Protein AF-A0A2T3A8C7-F1 (afdb_monomer)

Structure (mmCIF, N/CA/C/O backbone):
data_AF-A0A2T3A8C7-F1
#
_entry.id   AF-A0A2T3A8C7-F1
#
loop_
_atom_site.group_PDB
_atom_site.id
_atom_site.type_symbol
_atom_site.label_atom_id
_atom_site.label_alt_id
_atom_site.label_comp_id
_atom_site.label_asym_id
_atom_site.label_entity_id
_atom_site.label_seq_id
_atom_site.pdbx_PDB_ins_code
_atom_site.Cartn_x
_atom_site.Cartn_y
_atom_site.Cartn_z
_atom_site.occupancy
_atom_site.B_iso_or_equiv
_atom_site.auth_seq_id
_atom_site.auth_comp_id
_atom_site.auth_asym_id
_atom_site.auth_atom_id
_atom_site.pdbx_PDB_model_num
ATOM 1 N N . MET A 1 1 ? 24.744 -5.450 -44.690 1.00 54.78 1 MET A N 1
ATOM 2 C CA . MET A 1 1 ? 25.647 -4.691 -43.792 1.00 54.78 1 MET A CA 1
ATOM 3 C C . MET A 1 1 ? 25.149 -3.271 -43.525 1.00 54.78 1 MET A C 1
ATOM 5 O O . MET A 1 1 ? 25.019 -2.938 -42.361 1.00 54.78 1 MET A O 1
ATOM 9 N N . ALA A 1 2 ? 24.779 -2.464 -44.532 1.00 54.94 2 ALA A N 1
ATOM 10 C CA . ALA A 1 2 ? 24.310 -1.082 -44.311 1.00 54.94 2 ALA A CA 1
ATOM 11 C C . ALA A 1 2 ? 23.010 -0.941 -43.476 1.00 54.94 2 ALA A C 1
ATOM 13 O O . ALA A 1 2 ? 22.924 -0.039 -42.653 1.00 54.94 2 ALA A O 1
ATOM 14 N N . GLN A 1 3 ? 22.033 -1.850 -43.624 1.00 57.78 3 GLN A N 1
ATOM 15 C CA . GLN A 1 3 ? 20.790 -1.845 -42.822 1.00 57.78 3 GLN A CA 1
ATOM 16 C C . GLN A 1 3 ? 21.001 -2.187 -41.334 1.00 57.78 3 GLN A C 1
ATOM 18 O O . GLN A 1 3 ? 20.257 -1.700 -40.486 1.00 57.78 3 GLN A O 1
ATOM 23 N N . ASN A 1 4 ? 22.018 -2.988 -40.994 1.00 62.44 4 ASN A N 1
ATOM 24 C CA . ASN A 1 4 ? 22.316 -3.298 -39.590 1.00 62.44 4 ASN A CA 1
ATOM 25 C C . ASN A 1 4 ? 22.983 -2.101 -38.904 1.00 62.44 4 ASN A C 1
ATOM 27 O O . ASN A 1 4 ? 22.562 -1.727 -37.819 1.00 62.44 4 ASN A O 1
ATOM 31 N N . ALA A 1 5 ? 23.911 -1.426 -39.589 1.00 63.16 5 ALA A N 1
ATOM 32 C CA . ALA A 1 5 ? 24.567 -0.226 -39.068 1.00 63.16 5 ALA A CA 1
ATOM 33 C C . ALA A 1 5 ? 23.584 0.942 -38.842 1.00 63.16 5 ALA A C 1
ATOM 35 O O . ALA A 1 5 ? 23.706 1.672 -37.862 1.00 63.16 5 ALA A O 1
ATOM 36 N N . SER A 1 6 ? 22.571 1.108 -39.706 1.00 70.12 6 SER A N 1
ATOM 37 C CA . SER A 1 6 ? 21.523 2.119 -39.486 1.00 70.12 6 SER A CA 1
ATOM 38 C C . SER A 1 6 ? 20.608 1.780 -38.309 1.00 70.12 6 SER A C 1
ATOM 40 O O . SER A 1 6 ? 20.134 2.684 -37.629 1.00 70.12 6 SER A O 1
ATOM 42 N N . THR A 1 7 ? 20.368 0.490 -38.064 1.00 75.94 7 THR A N 1
ATOM 43 C CA . THR A 1 7 ? 19.532 0.022 -36.950 1.00 75.94 7 THR A CA 1
ATOM 44 C C . THR A 1 7 ? 20.267 0.171 -35.617 1.00 75.94 7 THR A C 1
ATOM 46 O O . THR A 1 7 ? 19.690 0.659 -34.652 1.00 75.94 7 THR A O 1
ATOM 49 N N . GLU A 1 8 ? 21.560 -0.158 -35.572 1.00 77.00 8 GLU A N 1
ATOM 50 C CA . GLU A 1 8 ? 22.416 0.037 -34.393 1.00 77.00 8 GLU A CA 1
ATOM 51 C C . GLU A 1 8 ? 22.525 1.520 -34.011 1.00 77.00 8 GLU A C 1
ATOM 53 O O . GLU A 1 8 ? 22.302 1.869 -32.854 1.00 77.00 8 GLU A O 1
ATOM 58 N N . ALA A 1 9 ? 22.729 2.413 -34.986 1.00 76.31 9 ALA A N 1
ATOM 59 C CA . ALA A 1 9 ? 22.751 3.858 -34.741 1.00 76.31 9 ALA A CA 1
ATOM 60 C C . ALA A 1 9 ? 21.402 4.400 -34.221 1.00 76.31 9 ALA A C 1
ATOM 62 O O . ALA A 1 9 ? 21.365 5.321 -33.404 1.00 76.31 9 ALA A O 1
ATOM 63 N N . GLN A 1 10 ? 20.277 3.828 -34.669 1.00 75.31 10 GLN A N 1
ATOM 64 C CA . GLN A 1 10 ? 18.953 4.162 -34.136 1.00 75.31 10 GLN A CA 1
ATOM 65 C C . GLN A 1 10 ? 18.776 3.669 -32.695 1.00 75.31 10 GLN A C 1
ATOM 67 O O . GLN A 1 10 ? 18.216 4.397 -31.878 1.00 75.31 10 GLN A O 1
ATOM 72 N N . ILE A 1 11 ? 19.279 2.478 -32.361 1.00 75.50 11 ILE A N 1
ATOM 73 C CA . ILE A 1 11 ? 19.245 1.935 -30.995 1.00 75.50 11 ILE A CA 1
ATOM 74 C C . ILE A 1 11 ? 20.092 2.796 -30.050 1.00 75.50 11 ILE A C 1
ATOM 76 O O . ILE A 1 11 ? 19.616 3.155 -28.973 1.00 75.50 11 ILE A O 1
ATOM 80 N N . GLU A 1 12 ? 21.295 3.204 -30.461 1.00 76.62 12 GLU A N 1
ATOM 81 C CA . GLU A 1 12 ? 22.134 4.122 -29.679 1.00 76.62 12 GLU A CA 1
ATOM 82 C C . GLU A 1 12 ? 21.452 5.485 -29.477 1.00 76.62 12 GLU A C 1
ATOM 84 O O . GLU A 1 12 ? 21.445 6.029 -28.369 1.00 76.62 12 GLU A O 1
ATOM 89 N N . ALA A 1 13 ? 20.792 6.018 -30.512 1.00 73.19 13 ALA A N 1
ATOM 90 C CA . ALA A 1 13 ? 20.015 7.251 -30.399 1.00 73.19 13 ALA A CA 1
ATOM 91 C C . ALA A 1 13 ? 18.854 7.115 -29.394 1.00 73.19 13 ALA A C 1
ATOM 93 O O . ALA A 1 13 ? 18.654 8.013 -28.575 1.00 73.19 13 ALA A O 1
ATOM 94 N N . ILE A 1 14 ? 18.135 5.986 -29.398 1.00 70.56 14 ILE A N 1
ATOM 95 C CA . ILE A 1 14 ? 17.063 5.683 -28.433 1.00 70.56 14 ILE A CA 1
ATOM 96 C C . ILE A 1 14 ? 17.615 5.599 -27.006 1.00 70.56 14 ILE A C 1
ATOM 98 O O . ILE A 1 14 ? 17.021 6.161 -26.090 1.00 70.56 14 ILE A O 1
ATOM 102 N N . GLN A 1 15 ? 18.755 4.932 -26.817 1.00 69.38 15 GLN A N 1
ATOM 103 C CA . GLN A 1 15 ? 19.390 4.770 -25.505 1.00 69.38 15 GLN A CA 1
ATOM 104 C C . GLN A 1 15 ? 19.963 6.085 -24.954 1.00 69.38 15 GLN A C 1
ATOM 106 O O . GLN A 1 15 ? 19.994 6.280 -23.740 1.00 69.38 15 GLN A O 1
ATOM 111 N N . SER A 1 16 ? 20.392 6.997 -25.832 1.00 70.19 16 SER A N 1
ATOM 112 C CA . SER A 1 16 ? 20.920 8.315 -25.450 1.00 70.19 16 SER A CA 1
ATOM 113 C C . SER A 1 16 ? 19.834 9.367 -25.171 1.00 70.19 16 SER A C 1
ATOM 115 O O . SER A 1 16 ? 20.079 10.339 -24.452 1.00 70.19 16 SER A O 1
ATOM 117 N N . ALA A 1 17 ? 18.625 9.189 -25.714 1.00 74.62 17 ALA A N 1
ATOM 118 C CA . ALA A 1 17 ? 17.525 10.130 -25.557 1.00 74.62 17 ALA A CA 1
ATOM 119 C C . ALA A 1 17 ? 16.780 9.928 -24.226 1.00 74.62 17 ALA A C 1
ATOM 121 O O . ALA A 1 17 ? 16.340 8.835 -23.883 1.00 74.62 17 ALA A O 1
ATOM 122 N N . THR A 1 18 ? 16.541 11.016 -23.490 1.00 73.62 18 THR A N 1
ATOM 123 C CA . THR A 1 18 ? 15.769 10.977 -22.231 1.00 73.62 18 THR A CA 1
ATOM 124 C C . THR A 1 18 ? 14.285 10.658 -22.443 1.00 73.62 18 THR A C 1
ATOM 126 O O . THR A 1 18 ? 13.622 10.130 -21.545 1.00 73.62 18 THR A O 1
ATOM 129 N N . CYS A 1 19 ? 13.752 10.969 -23.625 1.00 84.12 19 CYS A N 1
ATOM 130 C CA . CYS A 1 19 ? 12.416 10.603 -24.071 1.00 84.12 19 CYS A CA 1
ATOM 131 C C . CYS A 1 19 ? 12.439 10.330 -25.575 1.00 84.12 19 CYS A C 1
ATOM 133 O O . CYS A 1 19 ? 12.902 11.166 -26.350 1.00 84.12 19 CYS A O 1
ATOM 135 N N . TYR A 1 20 ? 11.903 9.182 -25.978 1.00 82.56 20 TYR A N 1
ATOM 136 C CA . TYR A 1 20 ? 11.817 8.777 -27.374 1.00 82.56 20 TYR A CA 1
ATOM 137 C C . TYR A 1 20 ? 10.466 8.104 -27.633 1.00 82.56 20 TYR A C 1
ATOM 139 O O . TYR A 1 20 ? 9.961 7.388 -26.766 1.00 82.56 20 TYR A O 1
ATOM 147 N N . ALA A 1 21 ? 9.869 8.360 -28.799 1.00 83.44 21 ALA A N 1
ATOM 148 C CA . ALA A 1 21 ? 8.584 7.777 -29.180 1.00 83.44 21 ALA A CA 1
ATOM 149 C C . ALA A 1 21 ? 8.712 6.265 -29.421 1.00 83.44 21 ALA A C 1
ATOM 151 O O . ALA A 1 21 ? 9.780 5.779 -29.773 1.00 83.44 21 ALA A O 1
ATOM 152 N N . TYR A 1 22 ? 7.626 5.511 -29.246 1.00 85.12 22 TYR A N 1
ATOM 153 C CA . TYR A 1 22 ? 7.649 4.059 -29.433 1.00 85.12 22 TYR A CA 1
ATOM 154 C C . TYR A 1 22 ? 8.148 3.650 -30.829 1.00 85.12 22 TYR A C 1
ATOM 156 O O . TYR A 1 22 ? 7.703 4.192 -31.841 1.00 85.12 22 TYR A O 1
ATOM 164 N N . THR A 1 23 ? 9.026 2.646 -30.870 1.00 83.62 23 THR A N 1
ATOM 165 C CA . THR A 1 23 ? 9.489 1.994 -32.097 1.00 83.62 23 THR A CA 1
ATOM 166 C C . THR A 1 23 ? 9.487 0.474 -31.937 1.00 83.62 23 THR A C 1
ATOM 168 O O . THR A 1 23 ? 9.754 -0.031 -30.851 1.00 83.62 23 THR A O 1
ATOM 171 N N . PRO A 1 24 ? 9.250 -0.290 -33.012 1.00 83.56 24 PRO A N 1
ATOM 172 C CA . PRO A 1 24 ? 9.275 -1.751 -32.950 1.00 83.56 24 PRO A CA 1
ATOM 173 C C . PRO A 1 24 ? 10.697 -2.341 -32.872 1.00 83.56 24 PRO A C 1
ATOM 175 O O . PRO A 1 24 ? 10.845 -3.556 -32.865 1.00 83.56 24 PRO A O 1
ATOM 178 N N . LEU A 1 25 ? 11.744 -1.506 -32.865 1.00 81.31 25 LEU A N 1
ATOM 179 C CA . LEU A 1 25 ? 13.148 -1.937 -32.878 1.00 81.31 25 LEU A CA 1
ATOM 180 C C . LEU A 1 25 ? 13.658 -2.377 -31.501 1.00 81.31 25 LEU A C 1
ATOM 182 O O . LEU A 1 25 ? 14.640 -3.109 -31.415 1.00 81.31 25 LEU A O 1
ATOM 186 N N . LEU A 1 26 ? 13.016 -1.896 -30.436 1.00 81.75 26 LEU A N 1
ATOM 187 C CA . LEU A 1 26 ? 13.390 -2.166 -29.056 1.00 81.75 26 LEU A CA 1
ATOM 188 C C . LEU A 1 26 ? 12.126 -2.297 -28.212 1.00 81.75 26 LEU A C 1
ATOM 190 O O . LEU A 1 26 ? 11.236 -1.441 -28.285 1.00 81.75 26 LEU A O 1
ATOM 194 N N . ASP A 1 27 ? 12.084 -3.326 -27.373 1.00 83.12 27 ASP A N 1
ATOM 195 C CA . ASP A 1 27 ? 11.008 -3.492 -26.406 1.00 83.12 27 ASP A CA 1
ATOM 196 C C . ASP A 1 27 ? 11.192 -2.522 -25.226 1.00 83.12 27 ASP A C 1
ATOM 198 O O . ASP A 1 27 ? 12.283 -2.427 -24.655 1.00 83.12 27 ASP A O 1
ATOM 202 N N . PRO A 1 28 ? 10.146 -1.770 -24.839 1.00 85.69 28 PRO A N 1
ATOM 203 C CA . PRO A 1 28 ? 10.198 -0.928 -23.651 1.00 85.69 28 PRO A CA 1
ATOM 204 C C . PRO A 1 28 ? 10.219 -1.782 -22.378 1.00 85.69 28 PRO A C 1
ATOM 206 O O . PRO A 1 28 ? 9.785 -2.931 -22.386 1.00 85.69 28 PRO A O 1
ATOM 209 N N . SER A 1 29 ? 10.624 -1.201 -21.243 1.00 84.94 29 SER A N 1
ATOM 210 C CA . SER A 1 29 ? 10.728 -1.920 -19.956 1.00 84.94 29 SER A CA 1
ATOM 211 C C . SER A 1 29 ? 9.423 -2.582 -19.492 1.00 84.94 29 SER A C 1
ATOM 213 O O . SER A 1 29 ? 9.452 -3.544 -18.735 1.00 84.94 29 SER A O 1
ATOM 215 N N . TYR A 1 30 ? 8.278 -2.080 -19.957 1.00 83.50 30 TYR A N 1
ATOM 216 C CA . TYR A 1 30 ? 6.952 -2.633 -19.674 1.00 83.50 30 TYR A CA 1
ATOM 217 C C . TYR A 1 30 ? 6.584 -3.846 -20.551 1.00 83.50 30 TYR A C 1
ATOM 219 O O . TYR A 1 30 ? 5.617 -4.538 -20.250 1.00 83.50 30 TYR A O 1
ATOM 227 N N . GLY A 1 31 ? 7.272 -4.063 -21.677 1.00 85.25 31 GLY A N 1
ATOM 228 C CA . GLY A 1 31 ? 6.855 -4.989 -22.742 1.00 85.25 31 GLY A CA 1
ATOM 229 C C . GLY A 1 31 ? 5.681 -4.486 -23.600 1.00 85.25 31 GLY A C 1
ATOM 230 O O . GLY A 1 31 ? 5.241 -5.170 -24.517 1.00 85.25 31 GLY A O 1
ATOM 231 N N . TYR A 1 32 ? 5.161 -3.289 -23.317 1.00 88.50 32 TYR A N 1
ATOM 232 C CA . TYR A 1 32 ? 4.097 -2.610 -24.064 1.00 88.50 32 TYR A CA 1
ATOM 233 C C . TYR A 1 32 ? 4.176 -1.092 -23.844 1.00 88.50 32 TYR A C 1
ATOM 235 O O . TYR A 1 32 ? 4.929 -0.610 -23.000 1.00 88.50 32 TYR A O 1
ATOM 243 N N . VAL A 1 33 ? 3.372 -0.315 -24.576 1.00 90.44 33 VAL A N 1
ATOM 244 C CA . VAL A 1 33 ? 3.227 1.132 -24.335 1.00 90.44 33 VAL A CA 1
ATOM 245 C C . VAL A 1 33 ? 2.091 1.379 -23.332 1.00 90.44 33 VAL A C 1
ATOM 247 O O . VAL A 1 33 ? 0.948 1.012 -23.627 1.00 90.44 33 VAL A O 1
ATOM 250 N N . PRO A 1 34 ? 2.351 1.985 -22.156 1.00 93.06 34 PRO A N 1
ATOM 25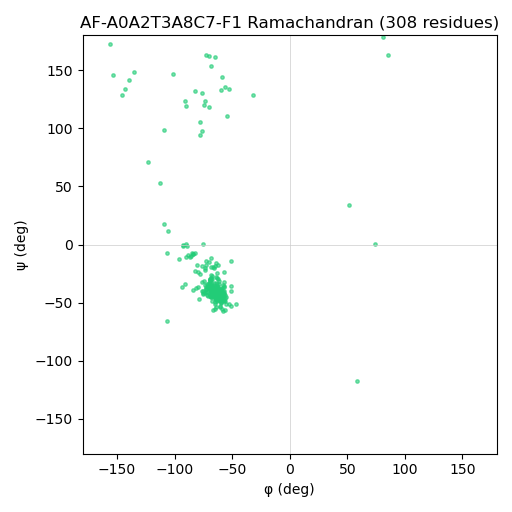1 C CA . PRO A 1 34 ? 1.314 2.237 -21.160 1.00 93.06 34 PRO A CA 1
ATOM 252 C C . PRO A 1 34 ? 0.164 3.111 -21.677 1.00 93.06 34 PRO A C 1
ATOM 254 O O . PRO A 1 34 ? 0.370 4.072 -22.415 1.00 93.06 34 PRO A O 1
ATOM 257 N N . SER A 1 35 ? -1.065 2.826 -21.239 1.00 95.06 35 SER A N 1
ATOM 258 C CA . SER A 1 35 ? -2.232 3.650 -21.569 1.00 95.06 35 SER A CA 1
ATOM 259 C C . SER A 1 35 ? -2.177 5.001 -20.863 1.00 95.06 35 SER A C 1
ATOM 261 O O . SER A 1 35 ? -2.260 5.085 -19.634 1.00 95.06 35 SER A O 1
ATOM 263 N N . LEU A 1 36 ? -2.133 6.067 -21.666 1.00 93.75 36 LEU A N 1
ATOM 264 C CA . LEU A 1 36 ? -2.215 7.444 -21.188 1.00 93.75 36 LEU A CA 1
ATOM 265 C C . LEU A 1 36 ? -3.526 7.707 -20.432 1.00 93.75 36 LEU A C 1
ATOM 267 O O . LEU A 1 36 ? -3.515 8.336 -19.378 1.00 93.75 36 LEU A O 1
ATOM 271 N N . ALA A 1 37 ? -4.648 7.199 -20.952 1.00 95.69 37 ALA A N 1
ATOM 272 C CA . ALA A 1 37 ? -5.964 7.399 -20.350 1.00 95.69 37 ALA A CA 1
ATOM 273 C C . ALA A 1 37 ? -6.044 6.774 -18.951 1.00 95.69 37 ALA A C 1
ATOM 275 O O . ALA A 1 37 ? -6.493 7.430 -18.013 1.00 95.69 37 ALA A O 1
ATOM 276 N N . ALA A 1 38 ? -5.552 5.539 -18.794 1.00 94.12 38 ALA A N 1
ATOM 277 C CA . ALA A 1 38 ? -5.502 4.884 -17.490 1.00 94.12 38 ALA A CA 1
ATOM 278 C C . ALA A 1 38 ? -4.626 5.672 -16.506 1.00 94.12 38 ALA A C 1
ATOM 280 O O . ALA A 1 38 ? -5.059 5.940 -15.389 1.00 94.12 38 ALA A O 1
ATOM 281 N N . GLY A 1 39 ? -3.439 6.104 -16.951 1.00 95.31 39 GLY A N 1
ATOM 282 C CA . GLY A 1 39 ? -2.541 6.949 -16.164 1.00 95.31 39 GLY A CA 1
ATOM 283 C C . GLY A 1 39 ? -3.235 8.189 -15.595 1.00 95.31 39 GLY A C 1
ATOM 284 O O . GLY A 1 39 ? -3.258 8.391 -14.382 1.00 95.31 39 GLY A O 1
ATOM 285 N N . ILE A 1 40 ? -3.892 8.964 -16.463 1.00 97.00 40 ILE A N 1
ATOM 286 C CA . ILE A 1 40 ? -4.601 10.194 -16.080 1.00 97.00 40 ILE A CA 1
ATOM 287 C C . ILE A 1 40 ? -5.741 9.909 -15.094 1.00 97.00 40 ILE A C 1
ATOM 289 O O . ILE A 1 40 ? -5.880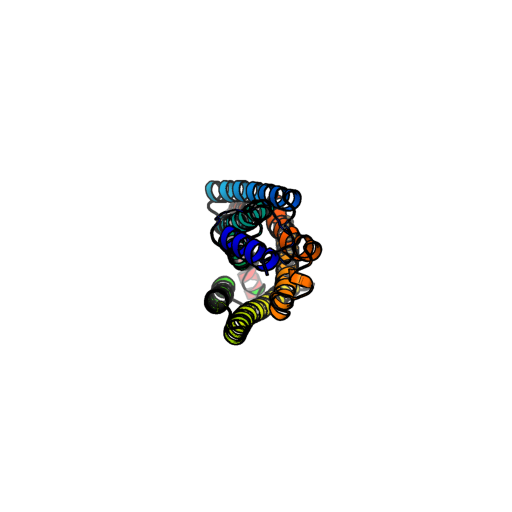 10.628 -14.105 1.00 97.00 40 ILE A O 1
ATOM 293 N N . VAL A 1 41 ? -6.546 8.868 -15.333 1.00 97.75 41 VAL A N 1
ATOM 294 C CA . VAL A 1 41 ? -7.676 8.521 -14.455 1.00 97.75 41 VAL A CA 1
ATOM 295 C C . VAL A 1 41 ? -7.195 8.223 -13.037 1.00 97.75 41 VAL A C 1
ATOM 297 O O . VAL A 1 41 ? -7.716 8.806 -12.085 1.00 97.75 41 VAL A O 1
ATOM 300 N N . PHE A 1 42 ? -6.179 7.374 -12.875 1.00 97.44 42 PHE A N 1
ATOM 301 C CA . PHE A 1 42 ? -5.659 7.058 -11.544 1.00 97.44 42 PHE A CA 1
ATOM 302 C C . PHE A 1 42 ? -4.958 8.248 -10.892 1.00 97.44 42 PHE A C 1
ATOM 304 O O . PHE A 1 42 ? -5.162 8.473 -9.700 1.00 97.44 42 PHE A O 1
ATOM 311 N N . CYS A 1 43 ? -4.234 9.077 -11.653 1.00 97.94 43 CYS A N 1
ATOM 312 C CA . CYS A 1 43 ? -3.713 10.339 -11.127 1.00 97.94 43 CYS A CA 1
ATOM 313 C C . CYS A 1 43 ? -4.829 11.213 -10.539 1.00 97.94 43 CYS A C 1
ATOM 315 O O . CYS A 1 43 ? -4.679 11.728 -9.435 1.00 97.94 43 CYS A O 1
ATOM 317 N N . ILE A 1 44 ? -5.967 11.357 -11.226 1.00 98.12 44 ILE A N 1
ATOM 318 C CA . ILE A 1 44 ? -7.101 12.141 -10.716 1.00 98.12 44 ILE A CA 1
ATOM 319 C C . ILE A 1 44 ? -7.670 11.511 -9.436 1.00 98.12 44 ILE A C 1
ATOM 321 O O . ILE A 1 44 ? -7.874 12.218 -8.449 1.00 98.12 44 ILE A O 1
ATOM 325 N N . LEU A 1 45 ? -7.890 10.192 -9.417 1.00 97.56 45 LEU A N 1
ATOM 326 C CA . LEU A 1 45 ? -8.444 9.485 -8.254 1.00 97.56 45 LEU A CA 1
ATOM 327 C C . LEU A 1 45 ? -7.555 9.617 -7.007 1.00 97.56 45 LEU A C 1
ATOM 329 O O . LEU A 1 45 ? -8.049 9.924 -5.915 1.00 97.56 45 LEU A O 1
ATOM 333 N N . PHE A 1 46 ? -6.243 9.427 -7.160 1.00 98.12 46 PHE A N 1
ATOM 334 C CA . PHE A 1 46 ? -5.301 9.559 -6.050 1.00 98.12 46 PHE A CA 1
ATOM 335 C C . PHE A 1 46 ? -5.048 11.015 -5.664 1.00 98.12 46 PHE A C 1
ATOM 337 O O . PHE A 1 46 ? -4.896 11.290 -4.477 1.00 98.12 46 PHE A O 1
ATOM 344 N N . ALA A 1 47 ? -5.108 11.967 -6.602 1.00 98.06 47 ALA A N 1
ATOM 345 C CA . ALA A 1 47 ? -5.048 13.392 -6.281 1.00 98.06 47 ALA A CA 1
ATOM 346 C C . ALA A 1 47 ? -6.255 13.837 -5.442 1.00 98.06 47 ALA A C 1
ATOM 348 O O . ALA A 1 47 ? -6.077 14.493 -4.418 1.00 98.06 47 ALA A O 1
ATOM 349 N N . ILE A 1 48 ? -7.478 13.440 -5.817 1.00 97.56 48 ILE A N 1
ATOM 350 C CA . ILE A 1 48 ? -8.687 13.723 -5.024 1.00 97.56 48 ILE A CA 1
ATOM 351 C C . ILE A 1 48 ? -8.551 13.131 -3.616 1.00 97.56 48 ILE A C 1
ATOM 353 O O . ILE A 1 48 ? -8.791 13.828 -2.628 1.00 97.56 48 ILE A O 1
ATOM 357 N N . SER A 1 49 ? -8.126 11.867 -3.519 1.00 96.44 49 SER A N 1
ATOM 358 C CA . SER A 1 49 ? -7.935 11.188 -2.232 1.00 96.44 49 SER A CA 1
ATOM 359 C C . SER A 1 49 ? -6.865 11.877 -1.377 1.00 96.44 49 SER A C 1
ATOM 361 O O . SER A 1 49 ? -7.073 12.086 -0.181 1.00 96.44 49 SER A O 1
ATOM 363 N N . LEU A 1 50 ? -5.752 12.295 -1.990 1.00 97.31 50 LEU A N 1
ATOM 364 C CA . LEU A 1 50 ? -4.688 13.062 -1.346 1.00 97.31 50 LEU A CA 1
ATOM 365 C C . LEU A 1 50 ? -5.231 14.373 -0.775 1.00 97.31 50 LEU A C 1
ATOM 367 O O . LEU A 1 50 ? -5.118 14.599 0.426 1.00 97.31 50 LEU A O 1
ATOM 371 N N . PHE A 1 51 ? -5.875 15.208 -1.597 1.00 96.88 51 PHE A N 1
ATOM 372 C CA . PHE A 1 51 ? -6.422 16.487 -1.138 1.00 96.88 51 PHE A CA 1
ATOM 373 C C . PHE A 1 51 ? -7.429 16.307 -0.000 1.00 96.88 51 PHE A C 1
ATOM 375 O O . PHE A 1 51 ? -7.365 17.032 0.995 1.00 96.88 51 PHE A O 1
ATOM 382 N N . TYR A 1 52 ? -8.321 15.320 -0.113 1.00 95.56 52 TYR A N 1
ATOM 383 C CA . TYR A 1 52 ? -9.298 15.013 0.926 1.00 95.56 52 TYR A CA 1
ATOM 384 C C . TYR A 1 52 ? -8.630 14.628 2.254 1.00 95.56 52 TYR A C 1
ATOM 386 O O . TYR A 1 52 ? -8.906 15.233 3.295 1.00 95.56 52 TYR A O 1
ATOM 394 N N . HIS A 1 53 ? -7.721 13.650 2.237 1.00 94.56 53 HIS A N 1
ATOM 395 C CA . HIS A 1 53 ? -7.072 13.169 3.454 1.00 94.56 53 HIS A CA 1
ATOM 396 C C . HIS A 1 53 ? -6.102 14.193 4.044 1.00 94.56 53 HIS A C 1
ATOM 398 O O . HIS A 1 53 ? -6.035 14.319 5.267 1.00 94.56 53 HIS A O 1
ATOM 404 N N . THR A 1 54 ? -5.426 14.994 3.217 1.00 94.25 54 THR A N 1
ATOM 405 C CA . THR A 1 54 ? -4.619 16.128 3.680 1.00 94.25 54 THR A CA 1
ATOM 406 C C . THR A 1 54 ? -5.495 17.168 4.373 1.00 94.25 54 THR A C 1
ATOM 408 O O . THR A 1 54 ? -5.191 17.553 5.503 1.00 94.25 54 THR A O 1
ATOM 411 N N . PHE A 1 55 ? -6.618 17.571 3.772 1.00 93.19 55 PHE A N 1
ATOM 412 C CA . PHE A 1 55 ? -7.556 18.503 4.403 1.00 93.19 55 PHE A CA 1
ATOM 413 C C . PHE A 1 55 ? -8.044 17.985 5.765 1.00 93.19 55 PHE A C 1
ATOM 415 O O . PHE A 1 55 ? -7.988 18.703 6.768 1.00 93.19 55 PHE A O 1
ATOM 422 N N . GLN A 1 56 ? -8.435 16.711 5.835 1.00 88.62 56 GLN A N 1
ATOM 423 C CA . GLN A 1 56 ? -8.879 16.089 7.083 1.00 88.62 56 GLN A CA 1
ATOM 424 C C . GLN A 1 56 ? -7.758 15.927 8.108 1.00 88.62 56 GLN A C 1
ATOM 426 O O . GLN A 1 56 ? -7.997 16.118 9.302 1.00 88.62 56 GLN A O 1
ATOM 431 N N . SER A 1 57 ? -6.527 15.667 7.668 1.00 88.25 57 SER A N 1
ATOM 432 C CA . SER A 1 57 ? -5.363 15.620 8.553 1.00 88.25 57 SER A CA 1
ATOM 433 C C . SER A 1 57 ? -5.108 16.968 9.231 1.00 88.25 57 SER A C 1
ATOM 435 O O . SER A 1 57 ? -4.868 17.003 10.435 1.00 88.25 57 SER A O 1
ATOM 437 N N . VAL A 1 58 ? -5.258 18.083 8.508 1.00 89.19 58 VAL A N 1
ATOM 438 C CA . VAL A 1 58 ? -5.083 19.435 9.062 1.00 89.19 58 VAL A CA 1
ATOM 439 C C . VAL A 1 58 ? -6.245 19.796 9.987 1.00 89.19 58 VAL A C 1
ATOM 441 O O . VAL A 1 58 ? -6.031 20.315 11.084 1.00 89.19 58 VAL A O 1
ATOM 444 N N . ARG A 1 59 ? -7.480 19.486 9.574 1.00 86.44 59 ARG A N 1
ATOM 445 C CA . ARG A 1 59 ? -8.694 19.831 10.322 1.00 86.44 59 ARG A CA 1
ATOM 446 C C . ARG A 1 59 ? -8.845 19.041 11.623 1.00 86.44 59 ARG A C 1
ATOM 448 O O . ARG A 1 59 ? -9.245 19.613 12.634 1.00 86.44 59 ARG A O 1
ATOM 455 N N . LEU A 1 60 ? -8.591 17.733 11.587 1.00 81.62 60 LEU A N 1
ATOM 456 C CA . LEU A 1 60 ? -8.855 16.812 12.699 1.00 81.62 60 LEU A CA 1
ATOM 457 C C . LEU A 1 60 ? -7.588 16.354 13.426 1.00 81.62 60 LEU A C 1
ATOM 459 O O . LEU A 1 60 ? -7.699 15.689 14.452 1.00 81.62 60 LEU A O 1
ATOM 463 N N . ARG A 1 61 ? -6.393 16.692 12.915 1.00 77.00 61 ARG A N 1
ATOM 464 C CA . ARG A 1 61 ? -5.089 16.277 13.470 1.00 77.00 61 ARG A CA 1
ATOM 465 C C . ARG A 1 61 ? -4.992 14.763 13.694 1.00 77.00 61 ARG A C 1
ATOM 467 O O . ARG A 1 61 ? -4.356 14.296 14.636 1.00 77.00 61 ARG A O 1
ATOM 474 N N . ALA A 1 62 ? -5.641 13.992 12.823 1.00 78.88 62 ALA A N 1
ATOM 475 C CA . ALA A 1 62 ? -5.735 12.546 12.940 1.00 78.88 62 ALA A CA 1
ATOM 476 C C . ALA A 1 62 ? -4.584 11.854 12.199 1.00 78.88 62 ALA A C 1
ATOM 478 O O . ALA A 1 62 ? -4.428 12.000 10.987 1.00 78.88 62 ALA A O 1
ATOM 479 N N . THR A 1 63 ? -3.819 11.029 12.919 1.00 85.50 63 THR A N 1
ATOM 480 C CA . THR A 1 63 ? -2.699 10.245 12.366 1.00 85.50 63 THR A CA 1
ATOM 481 C C . THR A 1 63 ? -3.126 9.337 11.208 1.00 85.50 63 THR A C 1
ATOM 483 O O . THR A 1 63 ? -2.381 9.183 10.248 1.00 85.50 63 THR A O 1
ATOM 486 N N . ILE A 1 64 ? -4.340 8.778 11.262 1.00 90.75 64 ILE A N 1
ATOM 487 C CA . ILE A 1 64 ? -4.891 7.917 10.201 1.00 90.75 64 ILE A CA 1
ATOM 488 C C . ILE A 1 64 ? -4.987 8.690 8.879 1.00 90.75 64 ILE A C 1
ATOM 490 O O . ILE A 1 64 ? -4.559 8.188 7.846 1.00 90.75 64 ILE A O 1
ATOM 494 N N . SER A 1 65 ? -5.478 9.932 8.909 1.00 91.88 65 SER A N 1
ATOM 495 C CA . SER A 1 65 ? -5.589 10.774 7.712 1.00 91.88 65 SER A CA 1
ATOM 496 C C . SER A 1 65 ? -4.218 11.141 7.137 1.00 91.88 65 SER A C 1
ATOM 498 O O . SER A 1 65 ? -4.081 11.218 5.922 1.00 91.88 65 SER A O 1
ATOM 500 N N . ILE A 1 66 ? -3.191 11.311 7.981 1.00 93.50 66 ILE A N 1
ATOM 501 C CA . ILE A 1 66 ? -1.807 11.533 7.521 1.00 93.50 66 ILE A CA 1
ATOM 502 C C . ILE A 1 66 ? -1.296 10.304 6.761 1.00 93.50 66 ILE A C 1
ATOM 504 O O . ILE A 1 66 ? -0.765 10.445 5.665 1.00 93.50 66 ILE A O 1
ATOM 508 N N . LEU A 1 67 ? -1.485 9.101 7.312 1.00 95.19 67 LEU A N 1
ATOM 509 C CA . LEU A 1 67 ? -1.053 7.856 6.668 1.00 95.19 67 LEU A CA 1
ATOM 510 C C . LEU A 1 67 ? -1.770 7.632 5.328 1.00 95.19 67 LEU A C 1
ATOM 512 O O . LEU A 1 67 ? -1.121 7.335 4.329 1.00 95.19 67 LEU A O 1
ATOM 516 N N . LEU A 1 68 ? -3.087 7.855 5.274 1.00 96.00 68 LEU A N 1
ATOM 517 C CA . LEU A 1 68 ? -3.849 7.762 4.025 1.00 96.00 68 LEU A CA 1
ATOM 518 C C . LEU A 1 68 ? -3.395 8.804 2.989 1.00 96.00 68 LEU A C 1
ATOM 520 O O . LEU A 1 68 ? -3.291 8.479 1.809 1.00 96.00 68 LEU A O 1
ATOM 524 N N . ALA A 1 69 ? -3.069 10.029 3.414 1.00 96.75 69 ALA A N 1
ATOM 525 C CA . ALA A 1 69 ? -2.524 11.054 2.526 1.00 96.75 69 ALA A CA 1
ATOM 526 C C . ALA A 1 69 ? -1.138 10.667 1.981 1.00 96.75 69 ALA A C 1
ATOM 528 O O . ALA A 1 69 ? -0.896 10.809 0.787 1.00 96.75 69 ALA A O 1
ATOM 529 N N . LEU A 1 70 ? -0.244 10.130 2.819 1.00 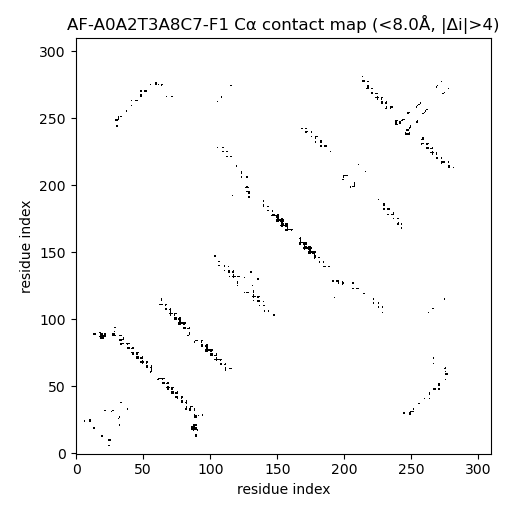97.62 70 LEU A N 1
ATOM 530 C CA . LEU A 1 70 ? 1.078 9.662 2.380 1.00 97.62 70 LEU A CA 1
ATOM 531 C C . LEU A 1 70 ? 0.975 8.504 1.381 1.00 97.62 70 LEU A C 1
ATOM 533 O O . LEU A 1 70 ? 1.665 8.514 0.361 1.00 97.62 70 LEU A O 1
ATOM 537 N N . GLY A 1 71 ? 0.077 7.547 1.625 1.00 97.44 71 GLY A N 1
ATOM 538 C CA . GLY A 1 71 ? -0.201 6.475 0.667 1.00 97.44 71 GLY A CA 1
ATOM 539 C C . GLY A 1 71 ? -0.743 7.015 -0.658 1.00 97.44 71 GLY A C 1
ATOM 540 O O . GLY A 1 71 ? -0.208 6.686 -1.711 1.00 97.44 71 GLY A O 1
ATOM 541 N N . ALA A 1 72 ? -1.728 7.922 -0.615 1.00 98.06 72 ALA A N 1
ATOM 542 C CA . ALA A 1 72 ? -2.310 8.530 -1.814 1.00 98.06 72 ALA A CA 1
ATOM 543 C C . ALA A 1 72 ? -1.302 9.381 -2.607 1.00 98.06 72 ALA A C 1
ATOM 545 O O . ALA A 1 72 ? -1.311 9.355 -3.835 1.00 98.06 72 ALA A O 1
ATOM 546 N N . LEU A 1 73 ? -0.408 10.105 -1.925 1.00 98.38 73 LEU A N 1
ATOM 547 C CA . LEU A 1 73 ? 0.695 10.822 -2.567 1.00 98.38 73 LEU A CA 1
ATOM 548 C C . LEU A 1 73 ? 1.637 9.851 -3.280 1.00 98.38 73 LEU A C 1
ATOM 550 O O . LEU A 1 73 ? 2.037 10.099 -4.413 1.00 98.38 73 LEU A O 1
ATOM 554 N N . THR A 1 74 ? 1.980 8.746 -2.621 1.00 98.00 74 THR A N 1
ATOM 555 C CA . THR A 1 74 ? 2.905 7.754 -3.175 1.00 98.00 74 THR A CA 1
ATOM 556 C C . THR A 1 74 ? 2.298 7.065 -4.406 1.00 98.00 74 THR A C 1
ATOM 558 O O . THR A 1 74 ? 2.969 6.966 -5.431 1.00 98.00 74 THR A O 1
ATOM 561 N N . GLU A 1 75 ? 1.011 6.697 -4.363 1.00 98.12 75 GLU A N 1
ATOM 562 C CA . GLU A 1 75 ? 0.256 6.228 -5.539 1.00 98.12 75 GLU A CA 1
ATOM 563 C C . GLU A 1 75 ? 0.261 7.266 -6.668 1.00 98.12 75 GLU A C 1
ATOM 565 O O . GLU A 1 75 ? 0.569 6.947 -7.816 1.00 98.12 75 GLU A O 1
ATOM 570 N N . LEU A 1 76 ? -0.039 8.531 -6.353 1.00 98.38 76 LEU A N 1
ATOM 571 C CA . LEU A 1 76 ? -0.081 9.607 -7.342 1.00 98.38 76 LEU A CA 1
ATOM 572 C C . LEU A 1 76 ? 1.252 9.749 -8.087 1.00 98.38 76 LEU A C 1
ATOM 574 O O . LEU A 1 76 ? 1.244 9.913 -9.308 1.00 98.38 76 LEU A O 1
ATOM 578 N N . VAL A 1 77 ? 2.384 9.662 -7.381 1.00 98.31 77 VAL A N 1
ATOM 579 C CA . VAL A 1 77 ? 3.716 9.700 -8.003 1.00 98.31 77 VAL A CA 1
ATOM 580 C C . VAL A 1 77 ? 3.912 8.512 -8.947 1.00 98.31 77 VAL A C 1
ATOM 582 O O . VAL A 1 77 ? 4.367 8.710 -10.075 1.00 98.31 77 VAL A O 1
ATOM 585 N N . GLY A 1 78 ? 3.520 7.302 -8.542 1.00 97.50 78 GLY A N 1
ATOM 586 C CA . GLY A 1 78 ? 3.638 6.112 -9.387 1.00 97.50 78 GLY A CA 1
ATOM 587 C C . GLY A 1 78 ? 2.803 6.199 -10.662 1.00 97.50 78 GLY A C 1
ATOM 588 O O . GLY A 1 78 ? 3.306 5.973 -11.765 1.00 97.50 78 GLY A O 1
ATOM 589 N N . TRP A 1 79 ? 1.547 6.629 -10.543 1.00 97.69 79 TRP A N 1
ATOM 590 C CA . TRP A 1 79 ? 0.665 6.827 -11.695 1.00 97.69 79 TRP A CA 1
ATOM 591 C C . TRP A 1 79 ? 1.090 8.006 -12.577 1.00 97.69 79 TRP A C 1
ATOM 593 O O . TRP A 1 79 ? 0.930 7.946 -13.800 1.00 97.69 79 TRP A O 1
ATOM 603 N N . ALA A 1 80 ? 1.708 9.046 -12.010 1.00 97.56 80 ALA A N 1
ATOM 604 C CA . ALA A 1 80 ? 2.298 10.135 -12.786 1.00 97.56 80 ALA A CA 1
ATOM 605 C C . ALA A 1 80 ? 3.515 9.653 -13.594 1.00 97.56 80 ALA A C 1
ATOM 607 O O . ALA A 1 80 ? 3.615 9.948 -14.788 1.00 97.56 80 ALA A O 1
ATOM 608 N N . ALA A 1 81 ? 4.393 8.847 -12.989 1.00 96.69 81 ALA A N 1
ATOM 609 C CA . ALA A 1 81 ? 5.530 8.230 -13.672 1.00 96.69 81 ALA A CA 1
ATOM 610 C C . ALA A 1 81 ? 5.076 7.278 -14.798 1.00 96.69 81 ALA A C 1
ATOM 612 O O . ALA A 1 81 ? 5.622 7.299 -15.908 1.00 96.69 81 ALA A O 1
ATOM 613 N N . ARG A 1 82 ? 3.996 6.519 -14.570 1.00 95.19 82 ARG A N 1
ATOM 614 C CA . ARG A 1 82 ? 3.341 5.711 -15.610 1.00 95.19 82 ARG A CA 1
ATOM 615 C C . ARG A 1 82 ? 2.795 6.559 -16.756 1.00 95.19 82 ARG A C 1
ATOM 617 O O . ARG A 1 82 ? 2.978 6.225 -17.924 1.00 95.19 82 ARG A O 1
ATOM 624 N N . THR A 1 83 ? 2.131 7.666 -16.428 1.00 95.88 83 THR A N 1
ATOM 625 C CA . THR A 1 83 ? 1.570 8.606 -17.411 1.00 95.88 83 THR A CA 1
ATOM 626 C C . THR A 1 83 ? 2.673 9.219 -18.272 1.00 95.88 83 THR A C 1
ATOM 628 O O . THR A 1 83 ? 2.505 9.364 -19.482 1.00 95.88 83 THR A O 1
ATOM 631 N N . TYR A 1 84 ? 3.829 9.525 -17.679 1.00 94.31 84 TYR A N 1
ATOM 632 C CA . TYR A 1 84 ? 5.009 9.953 -18.427 1.00 94.31 84 TYR A CA 1
ATOM 633 C C . TYR A 1 84 ? 5.542 8.836 -19.337 1.00 94.31 84 TYR A C 1
ATOM 635 O O . TYR A 1 84 ? 5.830 9.075 -20.511 1.00 94.31 84 TYR A O 1
ATOM 643 N N . SER A 1 85 ? 5.571 7.598 -18.841 1.00 93.38 85 SER A N 1
ATOM 644 C CA . SER A 1 85 ? 5.991 6.422 -19.614 1.00 93.38 85 SER A CA 1
ATOM 645 C C . SER A 1 85 ? 5.087 6.128 -20.820 1.00 93.38 85 SER A C 1
ATOM 647 O O . SER A 1 85 ? 5.552 5.560 -21.801 1.00 93.38 85 SER A O 1
ATOM 649 N N . ALA A 1 86 ? 3.823 6.565 -20.813 1.00 91.88 86 ALA A N 1
ATOM 650 C CA . ALA A 1 86 ? 2.952 6.483 -21.991 1.00 91.88 86 ALA A CA 1
ATOM 651 C C . ALA A 1 86 ? 3.457 7.337 -23.173 1.00 91.88 86 ALA A C 1
ATOM 653 O O . ALA A 1 86 ? 3.179 7.022 -24.328 1.00 91.88 86 ALA A O 1
ATOM 654 N N . LYS A 1 87 ? 4.195 8.422 -22.892 1.00 89.56 87 LYS A N 1
ATOM 655 C CA . LYS A 1 87 ? 4.832 9.278 -23.908 1.00 89.56 87 LYS A CA 1
ATOM 656 C C . LYS A 1 87 ? 6.277 8.869 -24.186 1.00 89.56 87 LYS A C 1
ATOM 658 O O . LYS A 1 87 ? 6.719 8.943 -25.327 1.00 89.56 87 LYS A O 1
ATOM 663 N N . CYS A 1 88 ? 6.990 8.450 -23.142 1.00 89.81 88 CYS A N 1
ATOM 664 C CA . CYS A 1 88 ? 8.410 8.113 -23.166 1.00 89.81 88 CYS A CA 1
ATOM 665 C C . CYS A 1 88 ? 8.625 6.667 -22.667 1.00 89.81 88 CYS A C 1
ATOM 667 O O . CYS A 1 88 ? 9.132 6.476 -21.558 1.00 89.81 88 CYS A O 1
ATOM 669 N N . PRO A 1 89 ? 8.230 5.638 -23.440 1.00 88.69 89 PRO A N 1
ATOM 670 C CA . PRO A 1 89 ? 8.165 4.247 -22.971 1.00 88.69 89 PRO A CA 1
ATOM 671 C C . PRO A 1 89 ? 9.525 3.617 -22.637 1.00 88.69 89 PRO A C 1
ATOM 673 O O . PRO A 1 89 ? 9.574 2.648 -21.883 1.00 88.69 89 PRO A O 1
ATOM 676 N N . TYR A 1 90 ? 10.623 4.180 -23.145 1.00 88.12 90 TYR A N 1
ATOM 677 C CA . TYR A 1 90 ? 11.993 3.714 -22.886 1.00 88.12 90 TYR A CA 1
ATOM 678 C C . TYR A 1 90 ? 12.648 4.351 -21.652 1.00 88.12 90 TYR A C 1
ATOM 680 O O . TYR A 1 90 ? 13.790 4.038 -21.323 1.00 88.12 90 TYR A O 1
ATOM 688 N N . ASN A 1 91 ? 11.961 5.263 -20.957 1.00 88.75 91 ASN A N 1
ATOM 689 C CA . ASN A 1 91 ? 12.538 5.953 -19.810 1.00 88.75 91 ASN A CA 1
ATOM 690 C C . ASN A 1 91 ? 12.576 5.035 -18.573 1.00 88.75 91 ASN A C 1
ATOM 692 O O . ASN A 1 91 ? 11.599 4.927 -17.828 1.00 88.75 91 ASN A O 1
ATOM 696 N N . ALA A 1 92 ? 13.734 4.415 -18.330 1.00 86.31 92 ALA A N 1
ATOM 697 C CA . ALA A 1 92 ? 13.943 3.494 -17.211 1.00 86.31 92 ALA A CA 1
ATOM 698 C C . ALA A 1 92 ? 13.662 4.133 -15.839 1.00 86.31 92 ALA A C 1
ATOM 700 O O . ALA A 1 92 ? 13.108 3.483 -14.959 1.00 86.31 92 ALA A O 1
ATOM 701 N N . ASN A 1 93 ? 13.969 5.422 -15.660 1.00 90.00 93 ASN A N 1
ATOM 702 C CA . ASN A 1 93 ? 13.718 6.122 -14.396 1.00 90.00 93 ASN A CA 1
ATOM 703 C C . ASN A 1 93 ? 12.222 6.234 -14.085 1.00 90.00 93 ASN A C 1
ATOM 705 O O . ASN A 1 93 ? 11.828 6.112 -12.931 1.00 90.00 93 ASN A O 1
ATOM 709 N N . SER A 1 94 ? 11.385 6.437 -15.103 1.00 92.38 94 SER A N 1
ATOM 710 C CA . SER A 1 94 ? 9.930 6.519 -14.941 1.00 92.38 94 SER A CA 1
ATOM 711 C C . SER A 1 94 ? 9.325 5.150 -14.647 1.00 92.38 94 SER A C 1
ATOM 713 O O . SER A 1 94 ? 8.443 5.044 -13.799 1.00 92.38 94 SER A O 1
ATOM 715 N N . PHE A 1 95 ? 9.846 4.099 -15.284 1.00 91.12 95 PHE A N 1
ATOM 716 C CA . PHE A 1 95 ? 9.509 2.716 -14.949 1.00 91.12 95 PHE A CA 1
ATOM 717 C C . PHE A 1 95 ? 9.877 2.385 -13.496 1.00 91.12 95 PHE A C 1
ATOM 719 O O . PHE A 1 95 ? 9.014 1.996 -12.715 1.00 91.12 95 PHE A O 1
ATOM 726 N N . LEU A 1 96 ? 11.125 2.633 -13.088 1.00 91.44 96 LEU A N 1
ATOM 727 C CA . LEU A 1 96 ? 11.582 2.388 -11.718 1.00 91.44 96 LEU A CA 1
ATOM 728 C C . LEU A 1 96 ? 10.802 3.217 -10.692 1.00 91.44 96 LEU A C 1
ATOM 730 O O . LEU A 1 96 ? 10.412 2.692 -9.652 1.00 91.44 96 LEU A O 1
ATOM 734 N N . ALA A 1 97 ? 10.534 4.492 -10.986 1.00 93.94 97 ALA A N 1
ATOM 735 C CA . ALA A 1 97 ? 9.731 5.349 -10.122 1.00 93.94 97 ALA A CA 1
ATOM 736 C C . ALA A 1 97 ? 8.318 4.785 -9.930 1.00 93.94 97 ALA A C 1
ATOM 738 O O . ALA A 1 97 ? 7.847 4.747 -8.794 1.00 93.94 97 ALA A O 1
ATOM 739 N N . GLN A 1 98 ? 7.666 4.304 -10.997 1.00 94.81 98 GLN A N 1
ATOM 740 C CA . GLN A 1 98 ? 6.381 3.612 -10.896 1.00 94.81 98 GLN A CA 1
ATOM 741 C C . GLN A 1 98 ? 6.494 2.385 -9.980 1.00 94.81 98 GLN A C 1
ATOM 743 O O . GLN A 1 98 ? 5.789 2.305 -8.979 1.00 94.81 98 GLN A O 1
ATOM 748 N N . GLU A 1 99 ? 7.392 1.449 -10.290 1.00 92.00 99 GLU A N 1
ATOM 749 C CA . GLU A 1 99 ? 7.484 0.175 -9.570 1.00 92.00 99 GLU A CA 1
ATOM 750 C C . GLU A 1 99 ? 7.780 0.369 -8.076 1.00 92.00 99 GLU A C 1
ATOM 752 O O . GLU A 1 99 ? 7.131 -0.249 -7.230 1.00 92.00 99 GLU A O 1
ATOM 757 N N . VAL A 1 100 ? 8.720 1.258 -7.742 1.00 93.19 100 VAL A N 1
ATOM 758 C CA . VAL A 1 100 ? 9.126 1.535 -6.356 1.00 93.19 100 VAL A CA 1
ATOM 759 C C . VAL A 1 100 ? 8.003 2.207 -5.573 1.00 93.19 100 VAL A C 1
ATOM 761 O O . VAL A 1 100 ? 7.682 1.786 -4.462 1.00 93.19 100 VAL A O 1
ATOM 764 N N . THR A 1 101 ? 7.386 3.250 -6.127 1.00 96.12 101 THR A N 1
ATOM 765 C CA . THR A 1 101 ? 6.356 3.999 -5.393 1.00 96.12 101 THR A CA 1
ATOM 766 C C . THR A 1 101 ? 5.093 3.170 -5.191 1.00 96.12 101 THR A C 1
ATOM 768 O O . THR A 1 101 ? 4.568 3.129 -4.080 1.00 96.12 101 THR A O 1
ATOM 771 N N . LEU A 1 102 ? 4.659 2.414 -6.200 1.00 95.31 102 LEU A N 1
ATOM 772 C CA . LEU A 1 102 ? 3.501 1.529 -6.075 1.00 95.31 102 LEU A CA 1
ATOM 773 C C . LEU A 1 102 ? 3.760 0.349 -5.123 1.00 95.31 102 LEU A C 1
ATOM 775 O O . LEU A 1 102 ? 2.836 -0.138 -4.475 1.00 95.31 102 LEU A O 1
ATOM 779 N N . ILE A 1 103 ? 5.007 -0.094 -4.954 1.00 92.75 103 ILE A N 1
ATOM 780 C CA . ILE A 1 103 ? 5.362 -1.057 -3.900 1.00 92.75 103 ILE A CA 1
ATOM 781 C C . ILE A 1 103 ? 5.217 -0.441 -2.498 1.00 92.75 103 ILE A C 1
ATOM 783 O O . ILE A 1 103 ? 4.694 -1.083 -1.587 1.00 92.75 103 ILE A O 1
ATOM 787 N N . ILE A 1 104 ? 5.661 0.805 -2.318 1.00 95.06 104 ILE A N 1
ATOM 788 C CA . ILE A 1 104 ? 5.692 1.473 -1.008 1.00 95.06 104 ILE A CA 1
ATOM 789 C C . ILE A 1 104 ? 4.295 1.931 -0.566 1.00 95.06 104 ILE A C 1
ATOM 791 O O . ILE A 1 104 ? 3.942 1.803 0.606 1.00 95.06 104 ILE A O 1
ATOM 795 N N . ALA A 1 105 ? 3.487 2.458 -1.486 1.00 96.56 105 ALA A N 1
ATOM 796 C CA . ALA A 1 105 ? 2.175 3.035 -1.202 1.00 96.56 105 ALA A CA 1
ATOM 797 C C . ALA A 1 105 ? 1.253 2.200 -0.276 1.00 96.56 105 ALA A C 1
ATOM 799 O O . ALA A 1 105 ? 0.784 2.748 0.732 1.00 96.56 105 ALA A O 1
ATOM 800 N N . PRO A 1 106 ? 1.010 0.894 -0.522 1.00 94.38 106 PRO A N 1
ATOM 801 C CA . PRO A 1 106 ? 0.105 0.087 0.302 1.00 94.38 106 PRO A CA 1
ATOM 802 C C . PRO A 1 106 ? 0.576 -0.106 1.749 1.00 94.38 106 PRO A C 1
ATOM 804 O O . PRO A 1 106 ? -0.250 -0.414 2.613 1.00 94.38 106 PRO A O 1
ATOM 807 N N . VAL A 1 107 ? 1.862 0.102 2.058 1.00 95.50 107 VAL A N 1
ATOM 808 C CA . VAL A 1 107 ? 2.365 0.054 3.442 1.00 95.50 107 VAL A CA 1
ATOM 809 C C . VAL A 1 107 ? 1.750 1.172 4.278 1.00 95.50 107 VAL A C 1
ATOM 811 O O . VAL A 1 107 ? 1.347 0.945 5.417 1.00 95.50 107 VAL A O 1
ATOM 814 N N . PHE A 1 108 ? 1.581 2.368 3.709 1.00 97.12 108 PHE A N 1
ATOM 815 C CA . PHE A 1 108 ? 0.927 3.469 4.415 1.00 97.12 108 PHE A CA 1
ATOM 816 C C . PHE A 1 108 ? -0.558 3.196 4.661 1.00 97.12 1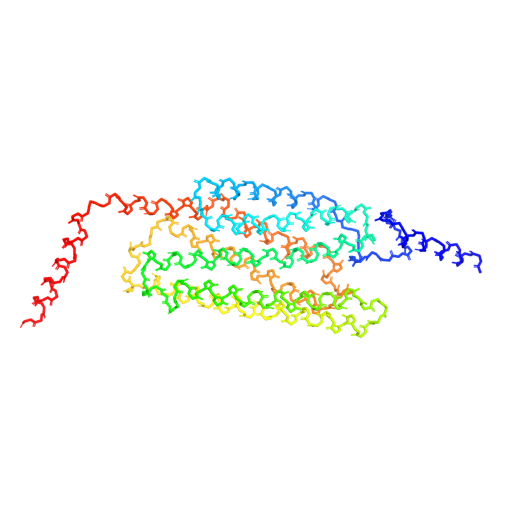08 PHE A C 1
ATOM 818 O O . PHE A 1 108 ? -1.067 3.478 5.749 1.00 97.12 108 PHE A O 1
ATOM 825 N N . PHE A 1 109 ? -1.252 2.602 3.686 1.00 96.62 109 PHE A N 1
ATOM 826 C CA . PHE A 1 109 ? -2.645 2.195 3.864 1.00 96.62 109 PHE A CA 1
ATOM 827 C C . PHE A 1 109 ? -2.773 1.101 4.930 1.00 96.62 109 PHE A C 1
ATOM 829 O O . PHE A 1 109 ? -3.615 1.216 5.819 1.00 96.62 109 PHE A O 1
ATOM 836 N N . SER A 1 110 ? -1.890 0.102 4.924 1.00 95.75 110 SER A N 1
ATOM 837 C CA . SER A 1 110 ? -1.861 -0.964 5.936 1.00 95.75 110 SER A CA 1
ATOM 838 C C . SER A 1 110 ? -1.579 -0.406 7.334 1.00 95.75 110 SER A C 1
ATOM 840 O O . SER A 1 110 ? -2.320 -0.691 8.275 1.00 95.75 110 SER A O 1
ATOM 842 N N . ALA A 1 111 ? -0.608 0.502 7.463 1.00 95.31 111 ALA A N 1
ATOM 843 C CA . ALA A 1 111 ? -0.333 1.214 8.709 1.00 95.31 111 ALA A CA 1
ATOM 844 C C . ALA A 1 111 ? -1.562 1.986 9.222 1.00 95.31 111 ALA A C 1
ATOM 846 O O . ALA A 1 111 ? -1.849 1.970 10.424 1.00 95.31 111 ALA A O 1
ATOM 847 N N . ALA A 1 112 ? -2.327 2.621 8.325 1.00 94.94 112 ALA A N 1
ATOM 848 C CA . ALA A 1 112 ? -3.579 3.281 8.683 1.00 94.94 112 ALA A CA 1
ATOM 849 C C . ALA A 1 112 ? -4.602 2.282 9.255 1.00 94.94 112 ALA A C 1
ATOM 851 O O . ALA A 1 112 ? -5.239 2.588 10.264 1.00 94.94 112 ALA A O 1
ATOM 852 N N . LEU A 1 113 ? -4.708 1.073 8.684 1.00 95.25 113 LEU A N 1
ATOM 853 C CA . LEU A 1 113 ? -5.562 -0.002 9.209 1.00 95.25 113 LEU A CA 1
ATOM 854 C C . LEU A 1 113 ? -5.090 -0.518 10.576 1.00 95.25 113 LEU A C 1
ATOM 856 O O . LEU A 1 113 ? -5.926 -0.793 11.438 1.00 95.25 113 LEU A O 1
ATOM 860 N N . TYR A 1 114 ? -3.779 -0.614 10.815 1.00 94.25 114 TYR A N 1
ATOM 861 C CA . TYR A 1 114 ? -3.240 -1.039 12.114 1.00 94.25 114 TYR A CA 1
ATOM 862 C C . TYR A 1 114 ? -3.583 -0.031 13.213 1.00 94.25 114 TYR A C 1
ATOM 864 O O . TYR A 1 114 ? -4.056 -0.408 14.288 1.00 94.25 114 TYR A O 1
ATOM 872 N N . VAL A 1 115 ? -3.386 1.264 12.936 1.00 92.38 115 VAL A N 1
ATOM 873 C CA . VAL A 1 115 ? -3.759 2.349 13.858 1.00 92.38 115 VAL A CA 1
ATOM 874 C C . VAL A 1 115 ? -5.271 2.373 14.069 1.00 92.38 115 VAL A C 1
ATOM 876 O O . VAL A 1 115 ? -5.727 2.538 15.201 1.00 92.38 115 VAL A O 1
ATOM 879 N N . LEU A 1 116 ? -6.049 2.175 13.002 1.00 92.12 116 LEU A N 1
ATOM 880 C CA . LEU A 1 116 ? -7.503 2.121 13.071 1.00 92.12 116 LEU A CA 1
ATOM 881 C C . LEU A 1 116 ? -7.984 0.991 13.987 1.00 92.12 116 LEU A C 1
ATOM 883 O O . LEU A 1 116 ? -8.761 1.248 14.903 1.00 92.12 116 LEU A O 1
ATOM 887 N N . LEU A 1 117 ? -7.473 -0.231 13.813 1.00 91.56 117 LEU A N 1
ATOM 888 C CA . LEU A 1 117 ? -7.793 -1.353 14.697 1.00 91.56 117 LEU A CA 1
ATOM 889 C C . LEU A 1 117 ? -7.408 -1.060 16.150 1.00 91.56 117 LEU A C 1
ATOM 891 O O . LEU A 1 117 ? -8.193 -1.314 17.061 1.00 91.56 117 LEU A O 1
ATOM 895 N N . GLY A 1 118 ? -6.227 -0.480 16.374 1.00 89.31 118 GLY A N 1
ATOM 896 C CA . GLY A 1 118 ? -5.780 -0.080 17.706 1.00 89.31 118 GLY A CA 1
ATOM 897 C C . GLY A 1 118 ? -6.749 0.892 18.388 1.00 89.31 118 GLY A C 1
ATOM 898 O O . GLY A 1 118 ? -7.056 0.720 19.566 1.00 89.31 118 GLY A O 1
ATOM 899 N N . ARG A 1 119 ? -7.286 1.873 17.650 1.00 87.75 119 ARG A N 1
ATOM 900 C CA . ARG A 1 119 ? -8.310 2.805 18.158 1.00 87.75 119 ARG A CA 1
ATOM 901 C C . ARG A 1 119 ? -9.609 2.085 18.513 1.00 87.75 119 ARG A C 1
ATOM 903 O O . ARG A 1 119 ? -10.112 2.262 19.616 1.00 87.75 119 ARG A O 1
ATOM 910 N N . LEU A 1 120 ? -10.083 1.201 17.636 1.00 87.38 120 LEU A N 1
ATOM 911 C CA . LEU A 1 120 ? -11.285 0.397 17.878 1.00 87.38 120 LEU A CA 1
ATOM 912 C C . LEU A 1 120 ? -11.160 -0.475 19.140 1.00 87.38 120 LEU A C 1
ATOM 914 O O . LEU A 1 120 ? -12.125 -0.620 19.887 1.00 87.38 120 LEU A O 1
ATOM 918 N N . ILE A 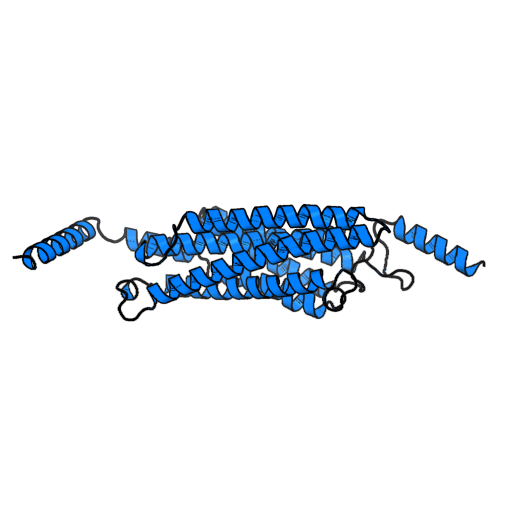1 121 ? -9.970 -1.026 19.401 1.00 88.12 121 ILE A N 1
ATOM 919 C CA . ILE A 1 121 ? -9.681 -1.820 20.606 1.00 88.12 121 ILE A CA 1
ATOM 920 C C . 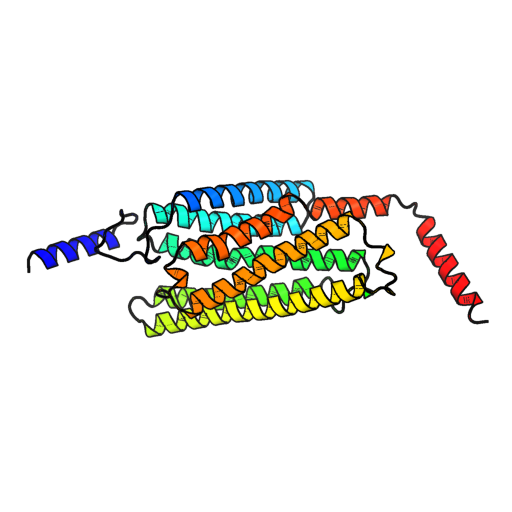ILE A 1 121 ? -9.679 -0.953 21.869 1.00 88.12 121 ILE A C 1
ATOM 922 O O . ILE A 1 121 ? -10.114 -1.416 22.920 1.00 88.12 121 ILE A O 1
ATOM 926 N N . ILE A 1 122 ? -9.184 0.286 21.795 1.00 86.25 122 ILE A N 1
ATOM 927 C CA . ILE A 1 122 ? -9.224 1.219 22.932 1.00 86.25 122 ILE A CA 1
ATOM 928 C C . ILE A 1 122 ? -10.678 1.550 23.280 1.00 86.25 122 ILE A C 1
ATOM 930 O O . ILE A 1 122 ? -11.049 1.475 24.449 1.00 86.25 122 ILE A O 1
ATOM 934 N N . ASP A 1 123 ? -11.504 1.819 22.269 1.00 82.81 123 ASP A N 1
ATOM 935 C CA . ASP A 1 123 ? -12.905 2.206 22.455 1.00 82.81 123 ASP A CA 1
ATOM 936 C C . ASP A 1 123 ? -13.792 1.046 22.944 1.00 82.81 123 ASP A C 1
ATOM 938 O O . ASP A 1 123 ? -14.693 1.250 23.755 1.00 82.81 123 ASP A O 1
ATOM 942 N N . LEU A 1 124 ? -13.551 -0.184 22.471 1.00 83.75 124 LEU A N 1
ATOM 943 C 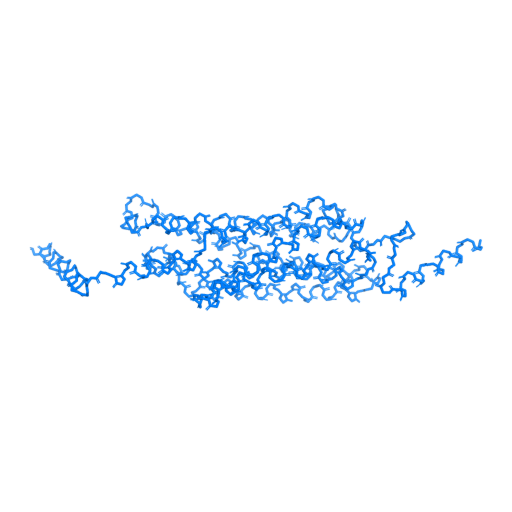CA . LEU A 1 124 ? -14.293 -1.385 22.894 1.00 83.75 124 LEU A CA 1
ATOM 944 C C . LEU A 1 124 ? -13.689 -2.069 24.131 1.00 83.75 124 LEU A C 1
ATOM 946 O O . LEU A 1 124 ? -14.290 -2.987 24.684 1.00 83.75 124 LEU A O 1
ATOM 950 N N . GLY A 1 125 ? -12.506 -1.645 24.568 1.00 81.38 125 GLY A N 1
ATOM 951 C CA . GLY A 1 125 ? -11.786 -2.222 25.697 1.00 81.38 125 GLY A CA 1
ATOM 952 C C . GLY A 1 125 ? -10.915 -3.433 25.343 1.00 81.38 125 GLY A C 1
ATOM 953 O O . GLY A 1 125 ? -11.065 -4.097 24.314 1.00 81.38 125 GLY A O 1
ATOM 954 N N . ARG A 1 126 ? -9.983 -3.754 26.252 1.00 82.31 126 ARG A N 1
ATOM 955 C CA . ARG A 1 126 ? -8.918 -4.759 26.063 1.00 82.31 126 ARG A CA 1
ATOM 956 C C . ARG A 1 126 ? -9.437 -6.159 25.713 1.00 82.31 126 ARG A C 1
ATOM 958 O O . ARG A 1 126 ? -8.777 -6.866 24.963 1.00 82.31 126 ARG A O 1
ATOM 965 N N . ALA A 1 127 ? -10.612 -6.539 26.213 1.00 81.19 127 ALA A N 1
ATOM 966 C CA . ALA A 1 127 ? -11.218 -7.850 25.966 1.00 81.19 127 ALA A CA 1
ATOM 967 C C . ALA A 1 127 ? -11.569 -8.101 24.484 1.00 81.19 127 ALA A C 1
ATOM 969 O O . ALA A 1 127 ? -11.771 -9.249 24.088 1.00 81.19 127 ALA A O 1
ATOM 970 N N . SER A 1 128 ? -11.614 -7.046 23.662 1.00 79.38 128 SER A N 1
ATOM 971 C CA . SER A 1 128 ? -11.901 -7.136 22.228 1.00 79.38 128 SER A CA 1
ATOM 972 C C . SER A 1 128 ? -10.761 -7.733 21.396 1.00 79.38 128 SER A C 1
ATOM 974 O O . SER A 1 128 ? -10.999 -8.111 20.253 1.00 79.38 128 SER A O 1
ATOM 976 N N . SER A 1 129 ? -9.538 -7.849 21.931 1.00 86.19 129 SER A N 1
ATOM 977 C CA . SER A 1 129 ? -8.387 -8.343 21.170 1.00 86.19 129 SER A CA 1
ATOM 978 C C . SER A 1 129 ? -7.308 -8.992 22.042 1.00 86.19 129 SER A C 1
ATOM 980 O O . SER A 1 129 ? -7.014 -8.535 23.147 1.00 86.19 129 SER A O 1
ATOM 982 N N . ILE A 1 130 ? -6.652 -10.022 21.496 1.00 81.56 130 ILE A N 1
ATOM 983 C CA . ILE A 1 130 ? -5.472 -10.669 22.090 1.00 81.56 130 ILE A CA 1
ATOM 984 C C . ILE A 1 130 ? -4.335 -9.657 22.297 1.00 81.56 130 ILE A C 1
ATOM 986 O O . ILE A 1 130 ? -3.726 -9.597 23.367 1.00 81.56 130 ILE A O 1
ATOM 990 N N . LEU A 1 131 ? -4.046 -8.815 21.301 1.00 82.62 131 LEU A N 1
ATOM 991 C CA . LEU A 1 131 ? -2.862 -7.956 21.295 1.00 82.62 131 LEU A CA 1
ATOM 992 C C . LEU A 1 131 ? -3.164 -6.517 21.683 1.00 82.62 131 LEU A C 1
ATOM 994 O O . LEU A 1 131 ? -4.225 -5.971 21.400 1.00 82.62 131 LEU A O 1
ATOM 998 N N . SER A 1 132 ? -2.178 -5.917 22.347 1.00 84.94 132 SER A N 1
ATOM 999 C CA . SER A 1 132 ? -2.019 -4.485 22.567 1.00 84.94 132 SER A CA 1
ATOM 1000 C C . SER A 1 132 ? -2.540 -3.593 21.454 1.00 84.94 132 SER A C 1
ATOM 1002 O O . SER A 1 132 ? -2.034 -3.775 20.353 1.00 84.94 132 SER A O 1
ATOM 1004 N N . ALA A 1 133 ? -3.377 -2.575 21.685 1.00 85.12 133 ALA A N 1
ATOM 1005 C CA . ALA A 1 133 ? -3.607 -1.555 20.651 1.00 85.12 133 ALA A CA 1
ATOM 1006 C C . ALA A 1 133 ? -2.274 -0.986 20.111 1.00 85.12 133 ALA A C 1
ATOM 1008 O O . ALA A 1 133 ? -2.107 -0.831 18.907 1.00 85.12 133 ALA A O 1
ATOM 1009 N N . LYS A 1 134 ? -1.288 -0.771 20.998 1.00 87.38 134 LYS A N 1
ATOM 1010 C CA . LYS A 1 134 ? 0.071 -0.340 20.626 1.00 87.38 134 LYS A CA 1
ATOM 1011 C C . LYS A 1 134 ? 0.865 -1.422 19.886 1.00 87.38 134 LYS A C 1
ATOM 1013 O O . LYS A 1 134 ? 1.607 -1.109 18.960 1.00 87.38 134 LYS A O 1
ATOM 1018 N N . TRP A 1 135 ? 0.713 -2.684 20.289 1.00 90.94 135 TRP A N 1
ATOM 1019 C CA . TRP A 1 135 ? 1.481 -3.798 19.728 1.00 90.94 135 TRP A CA 1
ATOM 1020 C C . TRP A 1 135 ? 1.119 -4.094 18.272 1.00 90.94 135 TRP A C 1
ATOM 1022 O O . TRP A 1 135 ? 2.012 -4.462 17.520 1.00 90.94 135 TRP A O 1
ATOM 1032 N N . TYR A 1 136 ? -0.130 -3.855 17.850 1.00 90.38 136 TYR A N 1
ATOM 1033 C CA . TYR A 1 136 ? -0.501 -3.929 16.433 1.00 90.38 136 TYR A CA 1
ATOM 1034 C C . TYR A 1 136 ? 0.359 -2.999 15.576 1.00 90.38 136 TYR A C 1
ATOM 1036 O O . TYR A 1 136 ? 1.045 -3.446 14.664 1.00 90.38 136 TYR A O 1
ATOM 1044 N N . THR A 1 137 ? 0.372 -1.706 15.894 1.00 89.00 137 THR A N 1
ATOM 1045 C CA . THR A 1 137 ? 1.141 -0.740 15.106 1.00 89.00 137 THR A CA 1
ATOM 1046 C C . THR A 1 137 ? 2.641 -1.020 15.173 1.00 89.00 137 THR A C 1
ATOM 1048 O O . THR A 1 137 ? 3.298 -0.950 14.146 1.00 89.00 137 THR A O 1
ATOM 1051 N N . ILE A 1 138 ? 3.188 -1.373 16.342 1.00 91.88 138 ILE A N 1
ATOM 1052 C CA . ILE A 1 138 ? 4.631 -1.631 16.481 1.00 91.88 138 ILE A CA 1
ATOM 1053 C C . ILE A 1 138 ? 5.050 -2.858 15.666 1.00 91.88 138 ILE A C 1
ATOM 1055 O O . ILE A 1 138 ? 5.925 -2.745 14.817 1.00 91.88 138 ILE A O 1
ATOM 1059 N N . ILE A 1 139 ? 4.421 -4.017 15.885 1.00 94.69 139 ILE A N 1
ATOM 1060 C CA . ILE A 1 139 ? 4.848 -5.273 15.253 1.00 94.69 139 ILE A CA 1
ATOM 1061 C C . ILE A 1 139 ? 4.683 -5.186 13.736 1.00 94.69 139 ILE A C 1
ATOM 1063 O O . ILE A 1 139 ? 5.644 -5.397 13.000 1.00 94.69 139 ILE A O 1
ATOM 1067 N N . PHE A 1 140 ? 3.479 -4.846 13.268 1.00 95.25 140 PHE A N 1
ATOM 1068 C CA . PHE A 1 140 ? 3.172 -4.927 11.844 1.00 95.25 140 PHE A CA 1
ATOM 1069 C C . PHE A 1 140 ? 3.857 -3.815 11.034 1.00 95.25 140 PHE A C 1
ATOM 1071 O O . PHE A 1 140 ? 4.402 -4.116 9.977 1.00 95.25 140 PHE A O 1
ATOM 1078 N N . CYS A 1 141 ? 3.968 -2.577 11.544 1.00 94.44 141 CYS A N 1
ATOM 1079 C CA . CYS A 1 141 ? 4.757 -1.552 10.843 1.00 94.44 141 CYS A CA 1
ATOM 1080 C C . CYS A 1 141 ? 6.253 -1.890 10.818 1.00 94.44 141 CYS A C 1
ATOM 1082 O O . CYS A 1 141 ? 6.912 -1.622 9.817 1.00 94.44 141 CYS A O 1
ATOM 1084 N N . THR A 1 142 ? 6.819 -2.463 11.888 1.00 96.38 142 THR A N 1
ATOM 1085 C CA . THR A 1 142 ? 8.231 -2.880 11.876 1.00 96.38 142 THR A CA 1
ATOM 1086 C C . THR A 1 142 ? 8.468 -3.980 10.846 1.00 96.38 142 THR A C 1
ATOM 1088 O O . THR A 1 142 ? 9.442 -3.904 10.098 1.00 96.38 142 THR A O 1
ATOM 1091 N N . CYS A 1 143 ? 7.568 -4.962 10.753 1.00 96.75 143 CYS A N 1
ATOM 1092 C CA . CYS A 1 143 ? 7.618 -5.966 9.697 1.00 96.75 143 CYS A CA 1
ATOM 1093 C C . CYS A 1 143 ? 7.561 -5.335 8.300 1.00 96.75 143 CYS A C 1
ATOM 1095 O O . CYS A 1 143 ? 8.380 -5.684 7.452 1.00 96.75 143 CYS A O 1
ATOM 1097 N N . ASP A 1 144 ? 6.663 -4.374 8.077 1.00 96.62 144 ASP A N 1
ATOM 1098 C CA . ASP A 1 144 ? 6.548 -3.700 6.783 1.00 96.62 144 ASP A CA 1
ATOM 1099 C C . ASP A 1 144 ? 7.831 -2.926 6.435 1.00 96.62 144 ASP A C 1
ATOM 1101 O O . ASP A 1 144 ? 8.335 -3.050 5.322 1.00 96.62 144 ASP A O 1
ATOM 1105 N N . VAL A 1 145 ? 8.439 -2.211 7.388 1.00 96.44 145 VAL A N 1
ATOM 1106 C CA . VAL A 1 145 ? 9.722 -1.515 7.172 1.00 96.44 145 VAL A CA 1
ATOM 1107 C C . VAL A 1 145 ? 10.842 -2.495 6.816 1.00 96.44 145 VAL A C 1
ATOM 1109 O O . VAL A 1 145 ? 11.578 -2.257 5.860 1.00 96.44 145 VAL A O 1
ATOM 1112 N N . ILE A 1 146 ? 10.959 -3.613 7.539 1.00 97.75 146 ILE A N 1
ATOM 1113 C CA . ILE A 1 146 ? 11.945 -4.659 7.226 1.00 97.75 146 ILE A CA 1
ATOM 1114 C C . ILE A 1 146 ? 11.708 -5.199 5.812 1.00 97.75 146 ILE A C 1
ATOM 1116 O O . ILE A 1 146 ? 12.651 -5.327 5.030 1.00 97.75 146 ILE A O 1
ATOM 1120 N N . SER A 1 147 ? 10.448 -5.462 5.461 1.00 96.94 147 SER A N 1
ATOM 1121 C CA . SER A 1 147 ? 10.076 -5.949 4.135 1.00 96.94 147 SER A CA 1
ATOM 1122 C C . SER A 1 147 ? 10.459 -4.962 3.028 1.00 96.94 147 SER A C 1
ATOM 1124 O O . SER A 1 147 ? 11.001 -5.380 2.007 1.00 96.94 147 SER A O 1
ATOM 1126 N N . LEU A 1 148 ? 10.249 -3.656 3.240 1.00 95.75 148 LEU A N 1
ATOM 1127 C CA . LEU A 1 148 ? 10.600 -2.607 2.284 1.00 95.75 148 LEU A CA 1
ATOM 1128 C C . LEU A 1 148 ? 12.114 -2.471 2.117 1.00 95.75 148 LEU A C 1
ATOM 1130 O O . LEU A 1 148 ? 12.579 -2.237 1.007 1.00 95.75 148 LEU A O 1
ATOM 1134 N N . ILE A 1 149 ? 12.895 -2.656 3.185 1.00 97.19 149 ILE A N 1
ATOM 1135 C CA . ILE A 1 149 ? 14.363 -2.657 3.101 1.00 97.19 149 ILE A CA 1
ATOM 1136 C C . ILE A 1 149 ? 14.846 -3.831 2.241 1.00 97.19 149 ILE A C 1
ATOM 1138 O O . ILE A 1 149 ? 15.672 -3.635 1.351 1.00 97.19 149 ILE A O 1
ATOM 1142 N N . ILE A 1 150 ? 14.306 -5.036 2.458 1.00 97.19 150 ILE A N 1
ATOM 1143 C CA . ILE A 1 150 ? 14.631 -6.216 1.639 1.00 97.19 150 ILE A CA 1
ATOM 1144 C C . ILE A 1 150 ? 14.279 -5.953 0.167 1.00 97.19 150 ILE A C 1
ATOM 1146 O O . ILE A 1 150 ? 15.092 -6.215 -0.721 1.00 97.19 150 ILE A O 1
ATOM 1150 N N . GLN A 1 151 ? 13.102 -5.375 -0.090 1.00 95.44 151 GLN A N 1
ATOM 1151 C CA . GLN A 1 151 ? 12.657 -5.003 -1.435 1.00 95.44 151 GLN A CA 1
ATOM 1152 C C . GLN A 1 151 ? 13.563 -3.958 -2.084 1.00 95.44 151 GLN A C 1
ATOM 1154 O O . GLN A 1 151 ? 13.933 -4.121 -3.242 1.00 95.44 151 GLN A O 1
ATOM 1159 N N . ALA A 1 152 ? 13.975 -2.928 -1.344 1.00 94.00 152 ALA A N 1
ATOM 1160 C CA . ALA A 1 152 ? 14.877 -1.895 -1.838 1.00 94.00 152 ALA A CA 1
ATOM 1161 C C . ALA A 1 152 ? 16.247 -2.473 -2.219 1.00 94.00 152 ALA A C 1
ATOM 1163 O O . ALA A 1 152 ? 16.771 -2.150 -3.282 1.00 94.00 152 ALA A O 1
ATOM 1164 N N . ILE A 1 153 ? 16.799 -3.375 -1.400 1.00 95.50 153 ILE A N 1
ATOM 1165 C CA . ILE A 1 153 ? 18.064 -4.064 -1.699 1.00 95.50 153 ILE A CA 1
ATOM 1166 C C . ILE A 1 153 ? 17.915 -4.947 -2.945 1.00 95.50 153 ILE A C 1
ATOM 1168 O O . ILE A 1 153 ? 18.758 -4.895 -3.842 1.00 95.50 153 ILE A O 1
ATOM 1172 N N . GLY A 1 154 ? 16.839 -5.736 -3.025 1.00 93.94 154 GLY A N 1
ATOM 1173 C CA . GLY A 1 154 ? 16.563 -6.598 -4.174 1.00 93.94 154 GLY A CA 1
ATOM 1174 C C . GLY A 1 154 ? 16.357 -5.812 -5.470 1.00 93.94 154 GLY A C 1
ATOM 1175 O O . GLY A 1 154 ? 16.978 -6.124 -6.485 1.00 93.94 154 GLY A O 1
ATOM 1176 N N . GLY A 1 155 ? 15.552 -4.750 -5.421 1.00 91.56 155 GLY A N 1
ATOM 1177 C CA . GLY A 1 155 ? 15.276 -3.862 -6.550 1.00 91.56 155 GLY A CA 1
ATOM 1178 C C . GLY A 1 155 ? 16.516 -3.104 -7.022 1.00 91.56 155 GLY A C 1
ATOM 1179 O O . GLY A 1 155 ? 16.803 -3.096 -8.218 1.00 91.56 155 GLY A O 1
ATOM 1180 N N . ALA A 1 156 ? 17.309 -2.547 -6.099 1.00 91.31 156 ALA A N 1
ATOM 1181 C CA . ALA A 1 156 ? 18.575 -1.896 -6.436 1.00 91.31 156 ALA A CA 1
ATOM 1182 C C . ALA A 1 156 ? 19.527 -2.879 -7.129 1.00 91.3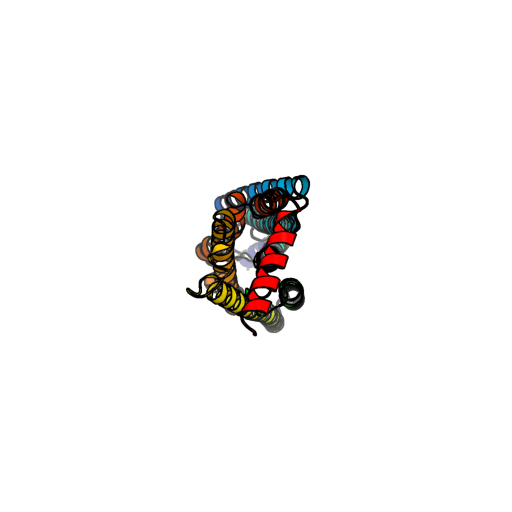1 156 ALA A C 1
ATOM 1184 O O . ALA A 1 156 ? 20.039 -2.590 -8.211 1.00 91.31 156 ALA A O 1
ATOM 1185 N N . LYS A 1 157 ? 19.684 -4.085 -6.570 1.00 92.69 157 LYS A N 1
ATOM 1186 C CA . LYS A 1 157 ? 20.510 -5.135 -7.169 1.00 92.69 157 LYS A CA 1
ATOM 1187 C C . LYS A 1 157 ? 20.015 -5.548 -8.557 1.00 92.69 157 LYS A C 1
ATOM 1189 O O . LYS A 1 157 ? 20.830 -5.690 -9.463 1.00 92.69 157 LYS A O 1
ATOM 1194 N N . ALA A 1 158 ? 18.703 -5.701 -8.737 1.00 90.56 158 ALA A N 1
ATOM 1195 C CA . ALA A 1 158 ? 18.117 -6.027 -10.034 1.00 90.56 158 ALA A CA 1
ATOM 1196 C C . ALA A 1 158 ? 18.367 -4.917 -11.070 1.00 90.56 158 ALA A C 1
ATOM 1198 O O . ALA A 1 158 ? 18.680 -5.218 -12.216 1.00 90.56 158 ALA A O 1
ATOM 1199 N N . SER A 1 159 ? 18.285 -3.647 -10.661 1.00 87.50 159 SER A N 1
ATOM 1200 C CA . SER A 1 159 ? 18.508 -2.498 -11.550 1.00 87.50 159 SER A CA 1
ATOM 1201 C C . SER A 1 159 ? 19.976 -2.303 -11.953 1.00 87.50 159 SER A C 1
ATOM 1203 O O . SER A 1 159 ? 20.257 -1.897 -13.076 1.00 87.50 159 SER A O 1
ATOM 1205 N N . MET A 1 160 ? 20.921 -2.621 -11.062 1.00 88.69 160 MET A N 1
ATOM 1206 C CA . MET A 1 160 ? 22.360 -2.444 -11.296 1.00 88.69 160 MET A CA 1
ATOM 1207 C C . MET A 1 160 ? 23.011 -3.615 -12.047 1.00 88.69 160 MET A C 1
ATOM 1209 O O . MET A 1 160 ? 24.180 -3.525 -12.410 1.00 88.69 160 MET A O 1
ATOM 1213 N N . ALA A 1 161 ? 22.282 -4.710 -12.276 1.00 87.06 161 ALA A N 1
ATOM 1214 C CA . ALA A 1 161 ? 22.806 -5.920 -12.909 1.00 87.06 161 ALA A CA 1
ATOM 1215 C C . ALA A 1 161 ? 23.160 -5.745 -14.401 1.00 87.06 161 ALA A C 1
ATOM 1217 O O . ALA A 1 161 ? 23.941 -6.527 -14.942 1.00 87.06 161 ALA A O 1
ATOM 1218 N N . GLY A 1 162 ? 22.621 -4.722 -15.075 1.00 82.00 162 GLY A N 1
ATOM 1219 C CA . GLY A 1 162 ? 22.876 -4.484 -16.498 1.00 82.00 162 GLY A CA 1
ATOM 1220 C C . GLY A 1 162 ? 22.461 -5.685 -17.354 1.00 82.00 162 GLY A C 1
ATOM 1221 O O . GLY A 1 162 ? 21.289 -6.047 -17.375 1.00 82.00 162 GLY A O 1
ATOM 1222 N N . PHE A 1 163 ? 23.426 -6.304 -18.042 1.00 80.00 163 PHE A N 1
ATOM 1223 C CA . PHE A 1 163 ? 23.212 -7.499 -18.872 1.00 80.00 163 PHE A CA 1
ATOM 1224 C C . PHE A 1 163 ? 23.460 -8.828 -18.134 1.00 80.00 163 PHE A C 1
ATOM 1226 O O . PHE A 1 163 ? 23.297 -9.895 -18.726 1.00 80.00 163 PHE A O 1
ATOM 1233 N N . ASP A 1 164 ? 23.854 -8.793 -16.856 1.00 88.88 164 ASP A N 1
ATOM 1234 C CA . ASP A 1 164 ? 24.031 -9.996 -16.040 1.00 88.88 164 ASP A CA 1
ATOM 1235 C C . ASP A 1 164 ? 22.666 -10.516 -15.562 1.00 88.88 164 ASP A C 1
ATOM 1237 O O . ASP A 1 164 ? 22.108 -10.091 -14.543 1.00 88.88 164 ASP A O 1
ATOM 1241 N N . LEU A 1 165 ? 22.119 -11.460 -16.329 1.00 87.88 165 LEU A N 1
ATOM 1242 C CA . LEU A 1 165 ? 20.808 -12.052 -16.069 1.00 87.88 165 LEU A CA 1
ATOM 1243 C C . LEU A 1 165 ? 20.746 -12.790 -14.725 1.00 87.88 165 LEU A C 1
ATOM 1245 O O . LEU A 1 165 ? 19.678 -12.834 -14.110 1.00 87.88 165 LEU A O 1
ATOM 1249 N N . ASP A 1 166 ? 21.855 -13.350 -14.243 1.00 90.50 166 ASP A N 1
ATOM 1250 C CA . ASP A 1 166 ? 21.868 -14.092 -12.983 1.00 90.50 166 ASP A CA 1
ATOM 1251 C C . ASP A 1 166 ? 21.832 -13.134 -11.789 1.00 90.50 166 ASP A C 1
ATOM 1253 O O . ASP A 1 166 ? 21.064 -13.349 -10.844 1.00 90.50 166 ASP A O 1
ATOM 1257 N N . GLN A 1 167 ? 22.561 -12.015 -11.855 1.00 91.31 167 GLN A N 1
ATOM 1258 C CA . GLN A 1 167 ? 22.457 -10.956 -10.844 1.00 91.31 167 GLN A CA 1
ATOM 1259 C C . GLN A 1 167 ? 21.082 -10.280 -10.861 1.00 91.31 167 GLN A C 1
ATOM 1261 O O . GLN A 1 167 ? 20.530 -10.004 -9.789 1.00 91.31 167 GLN A O 1
ATOM 1266 N N . GLN A 1 168 ? 20.492 -10.074 -12.045 1.00 91.44 168 GLN A N 1
ATOM 1267 C CA . GLN A 1 168 ? 19.145 -9.514 -12.180 1.00 91.44 168 GLN A CA 1
ATOM 1268 C C . GLN A 1 168 ? 18.088 -10.438 -11.555 1.00 91.44 168 GLN A C 1
ATOM 1270 O O . GLN A 1 168 ? 17.233 -9.983 -10.784 1.00 91.44 168 GLN A O 1
ATOM 1275 N N . ARG A 1 169 ? 18.157 -11.746 -11.835 1.00 92.31 169 ARG A N 1
ATOM 1276 C CA . ARG A 1 169 ? 17.272 -12.760 -11.235 1.00 92.31 169 ARG A CA 1
ATOM 1277 C C . ARG A 1 169 ? 17.440 -12.823 -9.727 1.00 92.31 169 ARG A C 1
ATOM 1279 O O . ARG A 1 169 ? 16.446 -12.816 -9.006 1.00 92.31 169 ARG A O 1
ATOM 1286 N N . LEU A 1 170 ? 18.678 -12.824 -9.239 1.00 94.25 170 LEU A N 1
ATOM 1287 C CA . LEU A 1 170 ? 18.958 -12.839 -7.807 1.00 94.25 170 LEU A CA 1
ATOM 1288 C C . LEU A 1 170 ? 18.384 -11.600 -7.104 1.00 94.25 170 LEU A C 1
ATOM 1290 O O . LEU A 1 170 ? 17.737 -11.738 -6.069 1.00 94.25 170 LEU A O 1
ATOM 1294 N N . GLY A 1 171 ? 18.557 -10.403 -7.675 1.00 94.00 171 GLY A N 1
ATOM 1295 C CA . GLY A 1 171 ? 17.928 -9.181 -7.161 1.00 94.00 171 GLY A CA 1
ATOM 1296 C C . GLY A 1 171 ? 16.399 -9.276 -7.138 1.00 94.00 171 GLY A C 1
ATOM 1297 O O . GLY A 1 171 ? 15.767 -8.977 -6.124 1.00 94.00 171 GLY A O 1
ATOM 1298 N N . THR A 1 172 ? 15.808 -9.796 -8.215 1.00 93.31 172 THR A N 1
ATOM 1299 C CA . THR A 1 172 ? 14.356 -10.010 -8.323 1.00 93.31 172 THR A CA 1
ATOM 1300 C C . THR A 1 172 ? 13.850 -10.987 -7.257 1.00 93.31 172 THR A C 1
ATOM 1302 O O . THR A 1 172 ? 12.872 -10.690 -6.578 1.00 93.31 172 THR A O 1
ATOM 1305 N N . HIS A 1 173 ? 14.540 -12.106 -7.022 1.00 95.56 173 HIS A N 1
ATOM 1306 C CA . HIS A 1 173 ? 14.174 -13.063 -5.973 1.00 95.56 173 HIS A CA 1
ATOM 1307 C C . HIS A 1 173 ? 14.283 -12.475 -4.563 1.00 95.56 173 HIS A C 1
ATOM 1309 O O . HIS A 1 173 ? 13.414 -12.739 -3.732 1.00 95.56 173 HIS A O 1
ATOM 1315 N N . ILE A 1 174 ? 15.299 -11.648 -4.292 1.00 96.69 174 ILE A N 1
ATOM 1316 C CA . ILE A 1 174 ? 15.410 -10.924 -3.016 1.00 96.69 174 ILE A CA 1
ATOM 1317 C C . ILE A 1 174 ? 14.217 -9.973 -2.847 1.00 96.69 174 ILE A C 1
ATOM 1319 O O . ILE A 1 174 ? 13.602 -9.946 -1.782 1.00 96.69 174 ILE A O 1
ATOM 1323 N N . MET A 1 175 ? 13.836 -9.243 -3.900 1.00 94.44 175 MET A N 1
ATOM 1324 C CA . MET A 1 175 ? 12.668 -8.361 -3.868 1.00 94.44 175 MET A CA 1
ATOM 1325 C C . MET A 1 175 ? 11.371 -9.142 -3.599 1.00 94.44 175 MET A C 1
ATOM 1327 O O . MET A 1 175 ? 10.611 -8.777 -2.701 1.00 94.44 175 MET A O 1
ATOM 1331 N N . VAL A 1 176 ? 11.153 -10.256 -4.305 1.00 95.56 176 VAL A N 1
ATOM 1332 C CA . VAL A 1 176 ? 9.995 -11.145 -4.105 1.00 95.56 176 VAL A CA 1
ATOM 1333 C C . VAL A 1 176 ? 9.957 -11.705 -2.684 1.00 95.56 176 VAL A C 1
ATOM 1335 O O . VAL A 1 176 ? 8.882 -11.769 -2.094 1.00 95.56 176 VAL A O 1
ATOM 1338 N N . ALA A 1 177 ? 11.104 -12.058 -2.096 1.00 97.06 177 ALA A N 1
ATOM 1339 C CA . ALA A 1 177 ? 11.169 -12.527 -0.713 1.00 97.06 177 ALA A CA 1
ATOM 1340 C C . ALA A 1 177 ? 10.665 -11.466 0.280 1.00 97.06 177 ALA A C 1
ATOM 1342 O O . ALA A 1 177 ? 9.931 -11.796 1.212 1.00 97.06 177 ALA A O 1
ATOM 1343 N N . GLY A 1 178 ? 10.996 -10.190 0.055 1.00 96.06 178 GLY A N 1
ATOM 1344 C CA . GLY A 1 178 ? 10.474 -9.083 0.857 1.00 96.06 178 GLY A CA 1
ATOM 1345 C C . GLY A 1 178 ? 8.954 -8.928 0.732 1.00 96.06 178 GLY A C 1
ATOM 1346 O O . GLY A 1 178 ? 8.269 -8.826 1.747 1.00 96.06 178 GLY A O 1
ATOM 1347 N N . ILE A 1 179 ? 8.410 -9.000 -0.487 1.00 94.50 179 ILE A N 1
ATOM 1348 C CA . ILE A 1 179 ? 6.955 -8.919 -0.727 1.00 94.50 179 ILE A CA 1
ATOM 1349 C C . ILE A 1 179 ? 6.228 -10.116 -0.104 1.00 94.50 179 ILE A C 1
ATOM 1351 O O . ILE A 1 179 ? 5.194 -9.950 0.540 1.00 94.50 179 ILE A O 1
ATOM 1355 N N . ALA A 1 180 ? 6.778 -11.324 -0.241 1.00 96.50 180 ALA A N 1
ATOM 1356 C CA . ALA A 1 180 ? 6.208 -12.532 0.345 1.00 96.50 180 ALA A CA 1
ATOM 1357 C C . ALA A 1 180 ? 6.213 -12.478 1.882 1.00 96.50 180 ALA A C 1
ATOM 1359 O O . ALA A 1 180 ? 5.230 -12.866 2.517 1.00 96.50 180 ALA A O 1
ATOM 1360 N N . PHE A 1 181 ? 7.283 -11.949 2.487 1.00 97.12 181 PHE A N 1
ATOM 1361 C CA . PHE A 1 181 ? 7.337 -11.694 3.927 1.00 97.12 181 PHE A CA 1
ATOM 1362 C C . PHE A 1 181 ? 6.241 -10.709 4.360 1.00 97.12 181 PHE A C 1
ATOM 1364 O O . PHE A 1 181 ? 5.501 -11.002 5.299 1.00 97.12 181 PHE A O 1
ATOM 1371 N N . GLN A 1 182 ? 6.073 -9.604 3.625 1.00 96.19 182 GLN A N 1
ATOM 1372 C CA . GLN A 1 182 ? 5.010 -8.620 3.856 1.00 96.19 182 GLN A CA 1
ATOM 1373 C C . GLN A 1 182 ? 3.600 -9.227 3.716 1.00 96.19 182 GLN A C 1
ATOM 1375 O O . GLN A 1 182 ? 2.702 -8.952 4.510 1.00 96.19 182 GLN A O 1
ATOM 1380 N N . LEU A 1 183 ? 3.380 -10.100 2.729 1.00 96.38 183 LEU A N 1
ATOM 1381 C CA . LEU A 1 183 ? 2.111 -10.813 2.559 1.00 96.38 183 LEU A CA 1
ATOM 1382 C C . LEU A 1 183 ? 1.839 -11.770 3.733 1.00 96.38 183 LEU A C 1
ATOM 1384 O O . LEU A 1 183 ? 0.704 -11.869 4.212 1.00 96.38 183 LEU A O 1
ATOM 1388 N N . GLY A 1 184 ? 2.869 -12.460 4.227 1.00 97.25 184 GLY A N 1
ATOM 1389 C CA . GLY A 1 184 ? 2.770 -13.323 5.404 1.00 97.25 184 GLY A CA 1
ATOM 1390 C C . GLY A 1 184 ? 2.372 -12.545 6.661 1.00 97.25 184 GLY A C 1
ATOM 1391 O O . GLY A 1 184 ? 1.458 -12.950 7.385 1.00 97.25 184 GLY A O 1
ATOM 1392 N N . THR A 1 185 ? 2.987 -11.384 6.891 1.00 96.25 185 THR A N 1
ATOM 1393 C CA . THR A 1 185 ? 2.673 -10.521 8.041 1.00 96.25 185 THR A CA 1
ATOM 1394 C C . THR A 1 185 ? 1.280 -9.907 7.915 1.00 96.25 185 THR A C 1
ATOM 1396 O O . THR A 1 185 ? 0.525 -9.908 8.890 1.00 96.25 185 THR A O 1
ATOM 1399 N N . MET A 1 186 ? 0.872 -9.497 6.711 1.00 94.94 186 MET A N 1
ATOM 1400 C CA . MET A 1 186 ? -0.490 -9.029 6.428 1.00 94.94 186 MET A CA 1
ATOM 1401 C C . MET A 1 186 ? -1.540 -10.134 6.641 1.00 94.94 186 MET A C 1
ATOM 1403 O O . MET A 1 186 ? -2.628 -9.875 7.158 1.00 94.94 186 MET A O 1
ATOM 1407 N N . THR A 1 187 ? -1.208 -11.390 6.323 1.00 97.12 187 THR A N 1
ATOM 1408 C CA . THR A 1 187 ? -2.071 -12.551 6.612 1.00 97.12 187 THR A CA 1
ATOM 1409 C C . THR A 1 187 ? -2.265 -12.724 8.119 1.00 97.12 187 THR A C 1
ATOM 1411 O O . THR A 1 187 ? -3.396 -12.884 8.583 1.00 97.12 187 THR A O 1
ATOM 1414 N N . LEU A 1 188 ? -1.187 -12.630 8.904 1.00 96.06 188 LEU A N 1
ATOM 1415 C CA . LEU A 1 188 ? -1.259 -12.692 10.366 1.00 96.06 188 LEU A CA 1
ATOM 1416 C C . LEU A 1 188 ? -2.100 -11.544 10.947 1.00 96.06 188 LEU A C 1
ATOM 1418 O O . LEU A 1 188 ? -2.902 -11.766 11.860 1.00 96.06 188 LEU A O 1
ATOM 1422 N N . PHE A 1 189 ? -1.976 -10.333 10.397 1.00 94.94 189 PHE A N 1
ATOM 1423 C CA . PHE A 1 189 ? -2.850 -9.216 10.757 1.00 94.94 189 PHE A CA 1
ATOM 1424 C C . PHE A 1 189 ? -4.323 -9.529 10.452 1.00 94.94 189 PHE A C 1
ATOM 1426 O O . PHE A 1 189 ? -5.183 -9.326 11.310 1.00 94.94 189 PHE A O 1
ATOM 1433 N N . GLY A 1 190 ? -4.620 -10.109 9.285 1.00 95.06 190 GLY A N 1
ATOM 1434 C CA . GLY A 1 190 ? -5.963 -10.572 8.926 1.00 95.06 190 GLY A CA 1
ATOM 1435 C C . GLY A 1 190 ? -6.544 -11.571 9.931 1.00 95.06 190 GLY A C 1
ATOM 1436 O O . GLY A 1 190 ? -7.691 -11.427 10.354 1.00 95.06 190 GLY A O 1
ATOM 1437 N N . LEU A 1 191 ? -5.744 -12.537 10.394 1.00 95.62 191 LEU A N 1
ATOM 1438 C CA . LEU A 1 191 ? -6.158 -13.477 11.445 1.00 95.62 191 LEU A CA 1
ATOM 1439 C C . LEU A 1 191 ? -6.491 -12.763 12.761 1.00 95.62 191 LEU A C 1
ATOM 1441 O O . LEU A 1 191 ? -7.472 -13.105 13.423 1.00 95.62 191 LEU A O 1
ATOM 1445 N N . CYS A 1 192 ? -5.724 -11.734 13.118 1.00 93.56 192 CYS A N 1
ATOM 1446 C CA . CYS A 1 192 ? -5.997 -10.928 14.302 1.00 93.56 192 CYS A CA 1
ATOM 1447 C C . CYS A 1 192 ? -7.289 -10.111 14.174 1.00 93.56 192 CYS A C 1
ATOM 1449 O O . CYS A 1 192 ? -8.046 -9.996 15.136 1.00 93.56 192 CYS A O 1
ATOM 1451 N N . VAL A 1 193 ? -7.559 -9.559 12.989 1.00 92.31 193 VAL A N 1
ATOM 1452 C CA . VAL A 1 193 ? -8.819 -8.868 12.686 1.00 92.31 193 VAL A CA 1
ATOM 1453 C C . VAL A 1 193 ? -9.999 -9.838 12.787 1.00 92.31 193 VAL A C 1
ATOM 1455 O O . VAL A 1 193 ? -11.030 -9.497 13.367 1.00 92.31 193 VAL A O 1
ATOM 1458 N N . LEU A 1 194 ? -9.852 -11.070 12.293 1.00 92.69 194 LEU A N 1
ATOM 1459 C CA . LEU A 1 194 ? -10.877 -12.109 12.421 1.00 92.69 194 LEU A CA 1
ATOM 1460 C C . LEU A 1 194 ? -11.135 -12.509 13.881 1.00 92.69 194 LEU A C 1
ATOM 1462 O O . LEU A 1 194 ? -12.294 -12.705 14.252 1.00 92.69 194 LEU A O 1
ATOM 1466 N N . ASP A 1 195 ? -10.096 -12.617 14.713 1.00 91.62 195 ASP A N 1
ATOM 1467 C CA . ASP A 1 195 ? -10.242 -12.843 16.159 1.00 91.62 195 ASP A CA 1
ATOM 1468 C C . ASP A 1 195 ? -10.975 -11.674 16.838 1.00 91.62 195 ASP A C 1
ATOM 1470 O O . ASP A 1 195 ? -11.936 -11.902 17.576 1.00 91.62 195 ASP A O 1
ATOM 1474 N N . PHE A 1 196 ? -10.617 -10.429 16.504 1.00 90.56 196 PHE A N 1
ATOM 1475 C CA . PHE A 1 196 ? -11.331 -9.240 16.974 1.00 90.56 196 PHE A CA 1
ATOM 1476 C C . PHE A 1 196 ? -12.823 -9.297 16.606 1.00 90.56 196 PHE A C 1
ATOM 1478 O O . PHE A 1 196 ? -13.688 -9.149 17.474 1.00 90.56 196 PHE A O 1
ATOM 1485 N N . PHE A 1 197 ? -13.158 -9.598 15.345 1.00 89.50 197 PHE A N 1
ATOM 1486 C CA . PHE A 1 197 ? -14.555 -9.746 14.927 1.00 89.50 197 PHE A CA 1
ATOM 1487 C C . PHE A 1 197 ? -15.264 -10.868 15.681 1.00 89.50 197 PHE A C 1
ATOM 1489 O O . PHE A 1 197 ? -16.390 -10.667 16.132 1.00 89.50 197 PHE A O 1
ATOM 1496 N N . ARG A 1 198 ? -14.620 -12.026 15.869 1.00 88.69 198 ARG A N 1
ATOM 1497 C CA . ARG A 1 198 ? -15.192 -13.138 16.642 1.00 88.69 198 ARG A CA 1
ATOM 1498 C C . ARG A 1 198 ? -15.527 -12.724 18.075 1.00 88.69 198 ARG A C 1
ATOM 1500 O O . ARG A 1 198 ? -16.625 -13.027 18.535 1.00 88.69 198 ARG A O 1
ATOM 1507 N N . ARG A 1 199 ? -14.639 -11.994 18.758 1.00 86.94 199 ARG A N 1
ATOM 1508 C CA . ARG A 1 199 ? -14.854 -11.521 20.142 1.00 86.94 199 ARG A CA 1
ATOM 1509 C C . ARG A 1 199 ? -15.947 -10.461 20.248 1.00 86.94 199 ARG A C 1
ATOM 1511 O O . ARG A 1 199 ? -16.722 -10.469 21.204 1.00 86.94 199 ARG A O 1
ATOM 1518 N N . VAL A 1 200 ? -16.033 -9.561 19.270 1.00 84.31 200 VAL A N 1
ATOM 1519 C CA . VAL A 1 200 ? -17.014 -8.463 19.271 1.00 84.31 200 VAL A CA 1
ATOM 1520 C C . VAL A 1 200 ? -18.407 -8.931 18.824 1.00 84.31 200 VAL A C 1
ATOM 1522 O O . VAL A 1 200 ? -19.410 -8.465 19.363 1.00 84.31 200 VAL A O 1
ATOM 1525 N N . LEU A 1 201 ? -18.501 -9.861 17.865 1.00 80.50 201 LEU A N 1
ATOM 1526 C CA . LEU A 1 201 ? -19.780 -10.367 17.337 1.00 80.50 201 LEU A CA 1
ATOM 1527 C C . LEU A 1 201 ? -20.323 -11.589 18.091 1.00 80.50 201 LEU A C 1
ATOM 1529 O O . LEU A 1 201 ? -21.479 -11.958 17.859 1.00 80.50 201 LEU A O 1
ATOM 1533 N N . ALA A 1 202 ? -19.541 -12.216 18.977 1.00 79.25 202 ALA A N 1
ATOM 1534 C CA . ALA A 1 202 ? -20.010 -13.341 19.781 1.00 79.25 202 ALA A CA 1
ATOM 1535 C C . ALA A 1 202 ? -21.312 -12.986 20.520 1.00 79.25 202 ALA A C 1
ATOM 1537 O O . ALA A 1 202 ? -21.455 -11.914 21.109 1.00 79.25 202 ALA A O 1
ATOM 1538 N N . ARG A 1 203 ? -22.289 -13.900 20.476 1.00 59.91 203 ARG A N 1
ATOM 1539 C CA . ARG A 1 203 ? -23.658 -13.655 20.964 1.00 59.91 203 ARG A CA 1
ATOM 1540 C C . ARG A 1 203 ? -23.712 -13.369 22.468 1.00 59.91 203 ARG A C 1
ATOM 1542 O O . ARG A 1 203 ? -24.589 -12.626 22.889 1.00 59.91 203 ARG A O 1
ATOM 1549 N N . SER A 1 204 ? -22.770 -13.924 23.228 1.00 61.78 204 SER A N 1
ATOM 1550 C CA . SER A 1 204 ? -22.572 -13.718 24.667 1.00 61.78 204 SER A CA 1
ATOM 1551 C C . SER A 1 204 ? -21.638 -12.550 25.005 1.00 61.78 204 SER A C 1
ATOM 1553 O O . SER A 1 204 ? -21.369 -12.311 26.178 1.00 61.78 204 SER A O 1
ATOM 1555 N N . SER A 1 205 ? -21.110 -11.832 24.007 1.00 70.69 205 SER A N 1
ATOM 1556 C CA . SER A 1 205 ? -20.151 -10.758 24.250 1.00 70.69 205 SER A CA 1
ATOM 1557 C C . SER A 1 205 ? -20.853 -9.532 24.841 1.00 70.69 205 SER A C 1
ATOM 1559 O O . SER A 1 205 ? -21.738 -8.973 24.180 1.00 70.69 205 SER A O 1
ATOM 1561 N N . PRO A 1 206 ? -20.430 -9.041 26.021 1.00 66.25 206 PRO A N 1
ATOM 1562 C CA . PRO A 1 206 ? -20.955 -7.795 26.581 1.00 66.25 206 PRO A CA 1
ATOM 1563 C C . PRO A 1 206 ? -20.640 -6.587 25.681 1.00 66.25 206 PRO A C 1
ATOM 1565 O O . PRO A 1 206 ? -21.299 -5.556 25.760 1.00 66.25 206 PRO A O 1
ATOM 1568 N N . LEU A 1 207 ? -19.677 -6.729 24.762 1.00 71.56 207 LEU A N 1
ATOM 1569 C CA . LEU A 1 207 ? -19.235 -5.682 23.842 1.00 71.56 207 LEU A CA 1
ATOM 1570 C C . LEU A 1 207 ? -20.200 -5.451 22.675 1.00 71.56 207 LEU A C 1
ATOM 1572 O O . LEU A 1 207 ? -20.148 -4.400 22.036 1.00 71.56 207 LEU A O 1
ATOM 1576 N N . ARG A 1 208 ? -21.097 -6.403 22.383 1.00 66.88 208 ARG A N 1
ATOM 1577 C CA . ARG A 1 208 ? -21.990 -6.327 21.217 1.00 66.88 208 ARG A CA 1
ATOM 1578 C C . ARG A 1 208 ? -22.961 -5.143 21.298 1.00 66.88 208 ARG A C 1
ATOM 1580 O O . ARG A 1 208 ? -23.292 -4.566 20.264 1.00 66.88 208 ARG A O 1
ATOM 1587 N N . GLY A 1 209 ? -23.387 -4.770 22.508 1.00 69.25 209 GLY A N 1
ATOM 1588 C CA . GLY A 1 209 ? -24.226 -3.591 22.759 1.00 69.25 209 GLY A CA 1
ATOM 1589 C C . GLY A 1 209 ? -23.477 -2.258 22.632 1.00 69.25 209 GLY A C 1
ATOM 1590 O O . GLY A 1 209 ? -24.100 -1.230 22.380 1.00 69.25 209 GLY A O 1
ATOM 1591 N N . SER A 1 210 ? -22.147 -2.279 22.737 1.00 74.81 210 SER A N 1
ATOM 1592 C CA . SER A 1 210 ? -21.285 -1.090 22.698 1.00 74.81 210 SER A CA 1
ATOM 1593 C C . SER A 1 210 ? -20.885 -0.670 21.277 1.00 74.81 210 SER A C 1
ATOM 1595 O O . SER A 1 210 ? -20.354 0.422 21.075 1.00 74.81 210 SER A O 1
ATOM 1597 N N . VAL A 1 211 ? -21.148 -1.507 20.264 1.00 81.00 211 VAL A N 1
ATOM 1598 C CA . VAL A 1 211 ? -20.812 -1.211 18.863 1.00 81.00 211 VAL A CA 1
ATOM 1599 C C . VAL A 1 211 ? -21.829 -0.240 18.261 1.00 81.00 211 VAL A C 1
ATOM 1601 O O . VAL A 1 211 ? -22.944 -0.615 17.892 1.00 81.00 211 VAL A O 1
ATOM 1604 N N . THR A 1 212 ? -21.428 1.020 18.097 1.00 82.81 212 THR A N 1
ATOM 1605 C CA . THR A 1 212 ? -22.271 2.046 17.468 1.00 82.81 212 THR A CA 1
ATOM 1606 C C . THR A 1 212 ? -22.402 1.844 15.951 1.00 82.81 212 THR A C 1
ATOM 1608 O O . THR A 1 212 ? -21.598 1.163 15.308 1.00 82.81 212 THR A O 1
ATOM 1611 N N . LYS A 1 213 ? -23.402 2.491 15.333 1.00 82.56 213 LYS A N 1
ATOM 1612 C CA . LYS A 1 213 ? -23.560 2.502 13.864 1.00 82.56 213 LYS A CA 1
ATOM 1613 C C . LYS A 1 213 ? -22.320 3.064 13.154 1.00 82.56 213 LYS A C 1
ATOM 1615 O O . LYS A 1 213 ? -21.906 2.510 12.142 1.00 82.56 213 LYS A O 1
ATOM 1620 N N . ALA A 1 214 ? -21.715 4.122 13.703 1.00 84.06 214 ALA A N 1
ATOM 1621 C CA . ALA A 1 214 ? -20.486 4.714 13.172 1.00 84.06 214 ALA A CA 1
ATOM 1622 C C . ALA A 1 214 ? -19.322 3.713 13.211 1.00 84.06 214 ALA A C 1
ATOM 1624 O O . ALA A 1 214 ? -18.634 3.542 12.209 1.00 84.06 214 ALA A O 1
ATOM 1625 N N . MET A 1 215 ? -19.178 2.981 14.320 1.00 84.06 215 MET A N 1
ATOM 1626 C CA . MET A 1 215 ? -18.175 1.926 14.469 1.00 84.06 215 MET A CA 1
ATOM 1627 C C . MET A 1 215 ? -18.337 0.832 13.417 1.00 84.06 215 MET A C 1
ATOM 1629 O O . MET A 1 215 ? -17.371 0.405 12.793 1.00 84.06 215 MET A O 1
ATOM 1633 N N . ARG A 1 216 ? -19.581 0.401 13.177 1.00 86.06 216 ARG A N 1
ATOM 1634 C CA . ARG A 1 216 ? -19.881 -0.619 12.170 1.00 86.06 216 ARG A CA 1
ATOM 1635 C C . ARG A 1 216 ? -19.508 -0.153 10.761 1.00 86.06 216 ARG A C 1
ATOM 1637 O O . ARG A 1 216 ? -18.960 -0.946 10.006 1.00 86.06 216 ARG A O 1
ATOM 1644 N N . LEU A 1 217 ? -19.764 1.111 10.418 1.00 88.44 217 LEU A N 1
ATOM 1645 C CA . LEU A 1 217 ? -19.361 1.674 9.124 1.00 88.44 217 LEU A CA 1
ATOM 1646 C C . LEU A 1 217 ? -17.836 1.708 8.968 1.00 88.44 217 LEU A C 1
ATOM 1648 O O . LEU A 1 217 ? -17.323 1.271 7.943 1.00 88.44 217 LEU A O 1
ATOM 1652 N N . VAL A 1 218 ? -17.114 2.144 10.002 1.00 88.94 218 VAL A N 1
ATOM 1653 C CA . VAL A 1 218 ? -15.643 2.132 10.015 1.00 88.94 218 VAL A CA 1
ATOM 1654 C C . VAL A 1 218 ? -15.093 0.710 9.859 1.00 88.94 218 VAL A C 1
ATOM 1656 O O . VAL A 1 218 ? -14.171 0.497 9.078 1.00 88.94 218 VAL A O 1
ATOM 1659 N N . LEU A 1 219 ? -15.683 -0.274 10.546 1.00 90.50 219 LEU A N 1
ATOM 1660 C CA . LEU A 1 219 ? -15.301 -1.685 10.434 1.00 90.50 219 LEU A CA 1
ATOM 1661 C C . LEU A 1 219 ? -15.524 -2.240 9.026 1.00 90.50 219 LEU A C 1
ATOM 1663 O O . LEU A 1 219 ? -14.665 -2.948 8.509 1.00 90.50 219 LEU A O 1
ATOM 1667 N N . VAL A 1 220 ? -16.653 -1.908 8.391 1.00 91.50 220 VAL A N 1
ATOM 1668 C CA . VAL A 1 220 ? -16.908 -2.288 6.993 1.00 91.50 220 VAL A CA 1
ATOM 1669 C C . VAL A 1 220 ? -15.853 -1.667 6.083 1.00 91.50 220 VAL A C 1
ATOM 1671 O O . VAL A 1 220 ? -15.269 -2.377 5.267 1.00 91.50 220 VAL A O 1
ATOM 1674 N N . GLY A 1 221 ? -15.553 -0.377 6.261 1.00 93.69 221 GLY A N 1
ATOM 1675 C CA . GLY A 1 221 ? -14.530 0.296 5.467 1.00 93.69 221 GLY A CA 1
ATOM 1676 C C . GLY A 1 221 ? -13.140 -0.325 5.636 1.00 93.69 221 GLY A C 1
ATOM 1677 O O . GLY A 1 221 ? -12.450 -0.585 4.653 1.00 93.69 221 GLY A O 1
ATOM 1678 N N . MET A 1 222 ? -12.776 -0.659 6.876 1.00 94.44 222 MET A N 1
ATOM 1679 C CA . MET A 1 222 ? -11.538 -1.361 7.210 1.00 94.44 222 MET A CA 1
ATOM 1680 C C . MET A 1 222 ? -11.445 -2.730 6.526 1.00 94.44 222 MET A C 1
ATOM 1682 O O . MET A 1 222 ? -10.404 -3.046 5.959 1.00 94.44 222 MET A O 1
ATOM 1686 N N . VAL A 1 223 ? -12.513 -3.535 6.555 1.00 95.12 223 VAL A N 1
ATOM 1687 C CA . VAL A 1 223 ? -12.532 -4.869 5.928 1.00 95.12 223 VAL A CA 1
ATOM 1688 C C . VAL A 1 223 ? -12.412 -4.768 4.414 1.00 95.12 223 VAL A C 1
ATOM 1690 O O . VAL A 1 223 ? -11.617 -5.496 3.826 1.00 95.12 223 VAL A O 1
ATOM 1693 N N . VAL A 1 224 ? -13.157 -3.857 3.782 1.00 96.38 224 VAL A N 1
ATOM 1694 C CA . VAL A 1 224 ? -13.060 -3.646 2.331 1.00 96.38 224 VAL A CA 1
ATOM 1695 C C . VAL A 1 224 ? -11.637 -3.236 1.959 1.00 96.38 224 VAL A C 1
ATOM 1697 O O . VAL A 1 224 ? -11.031 -3.874 1.103 1.00 96.38 224 VAL A O 1
ATOM 1700 N N . SER A 1 225 ? -11.073 -2.236 2.643 1.00 96.88 225 SER A N 1
ATOM 1701 C CA . SER A 1 225 ? -9.708 -1.766 2.389 1.00 96.88 225 SER A CA 1
ATOM 1702 C C . SER A 1 225 ? -8.666 -2.874 2.601 1.00 96.88 225 SER A C 1
ATOM 1704 O O . SER A 1 225 ? -7.828 -3.101 1.731 1.00 96.88 225 SER A O 1
ATOM 1706 N N . PHE A 1 226 ? -8.777 -3.649 3.689 1.00 96.88 226 PHE A N 1
ATOM 1707 C CA . PHE A 1 226 ? -7.901 -4.792 3.959 1.00 96.88 226 PHE A CA 1
ATOM 1708 C C . PHE A 1 226 ? -7.944 -5.834 2.834 1.00 96.88 226 PHE A C 1
ATOM 1710 O O . PHE A 1 226 ? -6.891 -6.256 2.364 1.00 96.88 226 PHE A O 1
ATOM 1717 N N . ILE A 1 227 ? -9.138 -6.232 2.376 1.00 97.19 227 ILE A N 1
ATOM 1718 C CA . ILE A 1 227 ? -9.287 -7.232 1.307 1.00 97.19 227 ILE A CA 1
ATOM 1719 C C . ILE A 1 227 ? -8.655 -6.729 0.004 1.00 97.19 227 ILE A C 1
ATOM 1721 O O . ILE A 1 227 ? -7.944 -7.488 -0.651 1.00 97.19 227 ILE A O 1
ATOM 1725 N N . MET A 1 228 ? -8.871 -5.460 -0.359 1.00 97.56 228 MET A N 1
ATOM 1726 C CA . MET A 1 228 ? -8.275 -4.880 -1.568 1.00 97.56 228 MET A CA 1
ATOM 1727 C C . MET A 1 228 ? -6.739 -4.891 -1.503 1.00 97.56 228 MET A C 1
ATOM 1729 O O . MET A 1 228 ? -6.088 -5.314 -2.458 1.00 97.56 228 MET A O 1
ATOM 1733 N N . ILE A 1 229 ? -6.156 -4.477 -0.370 1.00 96.81 229 ILE A N 1
ATOM 1734 C CA . ILE A 1 229 ? -4.698 -4.500 -0.164 1.00 96.81 229 ILE A CA 1
ATOM 1735 C C . ILE A 1 229 ? -4.170 -5.936 -0.194 1.00 96.81 229 ILE A C 1
ATOM 1737 O O . ILE A 1 229 ? -3.157 -6.202 -0.833 1.00 96.81 229 ILE A O 1
ATOM 1741 N N . TYR A 1 230 ? -4.881 -6.878 0.424 1.00 96.69 230 TYR A N 1
ATOM 1742 C CA . TYR A 1 230 ? -4.473 -8.278 0.470 1.00 96.69 230 TYR A CA 1
ATOM 1743 C C . TYR A 1 230 ? -4.431 -8.932 -0.918 1.00 96.69 230 TYR A C 1
ATOM 1745 O O . TYR A 1 230 ? -3.446 -9.582 -1.267 1.00 96.69 230 TYR A O 1
ATOM 1753 N N . ILE A 1 231 ? -5.469 -8.723 -1.738 1.00 96.56 231 ILE A N 1
ATOM 1754 C CA . ILE A 1 231 ? -5.515 -9.243 -3.114 1.00 96.56 231 ILE A CA 1
ATOM 1755 C C . ILE A 1 231 ? -4.377 -8.641 -3.949 1.00 96.56 231 ILE A C 1
ATOM 1757 O O . ILE A 1 231 ? -3.686 -9.386 -4.646 1.00 96.56 231 ILE A O 1
ATOM 1761 N N . ARG A 1 232 ? -4.125 -7.328 -3.833 1.00 95.88 232 ARG A N 1
ATOM 1762 C CA . ARG A 1 232 ? -2.970 -6.676 -4.472 1.00 95.88 232 ARG A CA 1
ATOM 1763 C C . ARG A 1 232 ? -1.655 -7.323 -4.047 1.00 95.88 232 ARG A C 1
ATOM 1765 O O . ARG A 1 232 ? -0.830 -7.625 -4.900 1.00 95.88 232 ARG A O 1
ATOM 1772 N N . SER A 1 233 ? -1.441 -7.556 -2.750 1.00 95.25 233 SER A N 1
ATOM 1773 C CA . SER A 1 233 ? -0.203 -8.171 -2.254 1.00 95.25 233 SER A CA 1
ATOM 1774 C C . SER A 1 233 ? 0.026 -9.567 -2.846 1.00 95.25 233 SER A C 1
ATOM 1776 O O . SER A 1 233 ? 1.159 -9.899 -3.198 1.00 95.25 233 SER A O 1
ATOM 1778 N N . ILE A 1 234 ? -1.033 -10.366 -3.025 1.00 95.94 234 ILE A N 1
ATOM 1779 C CA . ILE A 1 234 ? -0.949 -11.660 -3.722 1.00 95.94 234 ILE A CA 1
ATOM 1780 C C . ILE A 1 234 ? -0.573 -11.456 -5.191 1.00 95.94 234 ILE A C 1
ATOM 1782 O O . ILE A 1 234 ? 0.383 -12.074 -5.660 1.00 95.94 234 ILE A O 1
ATOM 1786 N N . TYR A 1 235 ? -1.287 -10.576 -5.902 1.00 94.94 235 TYR A N 1
ATOM 1787 C CA . TYR A 1 235 ? -1.003 -10.257 -7.304 1.00 94.94 235 TYR A CA 1
ATOM 1788 C C . TYR A 1 235 ? 0.462 -9.852 -7.495 1.00 94.94 235 TYR A C 1
ATOM 1790 O O . TYR A 1 235 ? 1.159 -10.459 -8.303 1.00 94.94 235 TYR A O 1
ATOM 1798 N N . ARG A 1 236 ? 0.950 -8.904 -6.690 1.00 93.50 236 ARG A N 1
ATOM 1799 C CA . ARG A 1 236 ? 2.310 -8.365 -6.779 1.00 93.50 236 ARG A CA 1
ATOM 1800 C C . ARG A 1 236 ? 3.379 -9.413 -6.473 1.00 93.50 236 ARG A C 1
ATOM 1802 O O . ARG A 1 236 ? 4.428 -9.430 -7.111 1.00 93.50 236 ARG A O 1
ATOM 1809 N N . THR A 1 237 ? 3.097 -10.322 -5.537 1.00 94.12 237 THR A N 1
ATOM 1810 C CA . THR A 1 237 ? 3.980 -11.465 -5.254 1.00 94.12 237 THR A CA 1
ATOM 1811 C C . THR A 1 237 ? 4.106 -12.365 -6.482 1.00 94.12 237 THR A C 1
ATOM 1813 O O . THR A 1 237 ? 5.216 -12.722 -6.864 1.00 94.12 237 THR A O 1
ATOM 1816 N N . ILE A 1 238 ? 2.983 -12.720 -7.117 1.00 94.31 238 ILE A N 1
ATOM 1817 C CA . ILE A 1 238 ? 2.970 -13.614 -8.284 1.00 94.31 238 ILE A CA 1
ATOM 1818 C C . ILE A 1 238 ? 3.585 -12.923 -9.506 1.00 94.31 238 ILE A C 1
ATOM 1820 O O . ILE A 1 238 ? 4.383 -13.534 -10.210 1.00 94.31 238 ILE A O 1
ATOM 1824 N N . GLU A 1 239 ? 3.247 -11.656 -9.744 1.00 91.81 239 GLU A N 1
ATOM 1825 C CA . GLU A 1 239 ? 3.769 -10.847 -10.848 1.00 91.81 239 GLU A CA 1
ATOM 1826 C C . GLU A 1 239 ? 5.301 -10.805 -10.832 1.00 91.81 239 GLU A C 1
ATOM 1828 O O . GLU A 1 239 ? 5.934 -11.146 -11.827 1.00 91.81 239 GLU A O 1
ATOM 1833 N N . LEU A 1 240 ? 5.909 -10.474 -9.689 1.00 89.00 240 LEU A N 1
ATOM 1834 C CA . LEU A 1 240 ? 7.367 -10.385 -9.580 1.00 89.00 240 LEU A CA 1
ATOM 1835 C C . LEU A 1 240 ? 8.043 -11.757 -9.459 1.00 89.00 240 LEU A C 1
ATOM 1837 O O . LEU A 1 240 ? 9.191 -11.904 -9.878 1.00 89.00 240 LEU A O 1
ATOM 1841 N N . ALA A 1 241 ? 7.342 -12.780 -8.960 1.00 90.75 241 ALA A N 1
ATOM 1842 C CA . ALA A 1 241 ? 7.836 -14.158 -8.974 1.00 90.75 241 ALA A CA 1
ATOM 1843 C C . ALA A 1 241 ? 7.940 -14.737 -10.397 1.00 90.75 241 ALA A C 1
ATOM 1845 O O . ALA A 1 241 ? 8.814 -15.565 -10.645 1.00 90.75 241 ALA A O 1
ATOM 1846 N N . GLN A 1 242 ? 7.090 -14.295 -11.333 1.00 89.81 242 GLN A N 1
ATOM 1847 C CA . GLN A 1 242 ? 7.205 -14.642 -12.758 1.00 89.81 242 GLN A CA 1
ATOM 1848 C C . GLN A 1 242 ? 8.383 -13.937 -13.452 1.00 89.81 242 GLN A C 1
ATOM 1850 O O . GLN A 1 242 ? 8.812 -14.373 -14.519 1.00 89.81 242 GLN A O 1
ATOM 1855 N N . GLY A 1 243 ? 8.917 -12.873 -12.847 1.00 86.38 243 GLY A N 1
ATOM 1856 C CA . GLY A 1 243 ? 9.995 -12.062 -13.402 1.00 86.38 243 GLY A CA 1
ATOM 1857 C C . GLY A 1 243 ? 9.526 -11.036 -14.438 1.00 86.38 243 GLY A C 1
ATOM 1858 O O . GLY A 1 243 ? 8.352 -10.944 -14.790 1.00 86.38 243 GLY A O 1
ATOM 1859 N N . TRP A 1 244 ? 10.477 -10.248 -14.942 1.00 83.94 244 TRP A N 1
ATOM 1860 C CA . TRP A 1 244 ? 10.221 -9.059 -15.770 1.00 83.94 244 TRP A CA 1
ATOM 1861 C C . TRP A 1 244 ? 9.677 -9.344 -17.178 1.00 83.94 244 TRP A C 1
ATOM 1863 O O . TRP A 1 244 ? 9.152 -8.443 -17.821 1.00 83.94 244 TRP A O 1
ATOM 1873 N N . SER A 1 245 ? 9.768 -10.589 -17.648 1.00 82.75 245 SER A N 1
ATOM 1874 C CA . SER A 1 245 ? 9.175 -11.061 -18.908 1.00 82.75 245 SER A CA 1
ATOM 1875 C C . SER A 1 245 ? 7.933 -11.938 -18.693 1.00 82.75 245 SER A C 1
ATOM 1877 O O . SER A 1 245 ? 7.467 -12.602 -19.619 1.00 82.75 245 SER A O 1
ATOM 1879 N N . GLY A 1 246 ? 7.400 -11.971 -17.467 1.00 84.31 246 GLY A N 1
ATOM 1880 C CA . GLY A 1 246 ? 6.220 -12.748 -17.108 1.00 84.31 246 GLY A CA 1
ATOM 1881 C C . GLY A 1 246 ? 4.942 -12.282 -17.812 1.00 84.31 246 GLY A C 1
ATOM 1882 O O . GLY A 1 246 ? 4.825 -11.149 -18.283 1.00 84.31 246 GLY A O 1
ATOM 1883 N N . TYR A 1 247 ? 3.932 -13.151 -17.847 1.00 86.06 247 TYR A N 1
ATOM 1884 C CA . TYR A 1 247 ? 2.649 -12.834 -18.480 1.00 86.06 247 TYR A CA 1
ATOM 1885 C C . TYR A 1 247 ? 1.918 -11.693 -17.757 1.00 86.06 247 TYR A C 1
ATOM 1887 O O . TYR A 1 247 ? 1.339 -10.828 -18.406 1.00 86.06 247 TYR A O 1
ATOM 1895 N N . LEU A 1 248 ? 1.970 -11.650 -16.420 1.00 84.00 248 LEU A N 1
ATOM 1896 C CA . LEU A 1 248 ? 1.257 -10.629 -15.645 1.00 84.00 248 LEU A CA 1
ATOM 1897 C C . LEU A 1 248 ? 1.839 -9.223 -15.838 1.00 84.00 248 LEU A C 1
ATOM 1899 O O . LEU A 1 248 ? 1.078 -8.291 -16.086 1.00 84.00 248 LEU A O 1
ATOM 1903 N N . ILE A 1 249 ? 3.167 -9.080 -15.795 1.00 81.69 249 ILE A N 1
ATOM 1904 C CA . ILE A 1 249 ? 3.822 -7.767 -15.903 1.00 81.69 249 ILE A CA 1
ATOM 1905 C C . ILE A 1 249 ? 3.684 -7.163 -17.308 1.00 81.69 249 ILE A C 1
ATOM 1907 O O . ILE A 1 249 ? 3.569 -5.948 -17.445 1.00 81.69 249 ILE A O 1
ATOM 1911 N N . THR A 1 250 ? 3.616 -8.009 -18.343 1.00 83.50 250 THR A N 1
ATOM 1912 C CA . THR A 1 250 ? 3.476 -7.603 -19.754 1.00 83.50 250 THR A CA 1
ATOM 1913 C C . THR A 1 250 ? 2.023 -7.373 -20.189 1.00 83.50 250 THR A C 1
ATOM 1915 O O . THR A 1 250 ? 1.780 -6.827 -21.264 1.00 83.50 250 THR A O 1
ATOM 1918 N N . HIS A 1 251 ? 1.031 -7.731 -19.364 1.00 88.31 251 HIS A N 1
ATOM 1919 C CA . HIS A 1 251 ? -0.389 -7.543 -19.675 1.00 88.31 251 HIS A CA 1
ATOM 1920 C C . HIS A 1 251 ? -1.014 -6.446 -18.815 1.00 88.31 251 HIS A C 1
ATOM 1922 O O . HIS A 1 251 ? -1.496 -6.667 -17.703 1.00 88.31 251 HIS A O 1
ATOM 1928 N N . GLN A 1 252 ? -1.110 -5.250 -19.397 1.00 91.56 252 GLN A N 1
ATOM 1929 C CA . GLN A 1 252 ? -1.592 -4.046 -18.719 1.00 91.56 252 GLN A CA 1
ATOM 1930 C C . GLN A 1 252 ? -2.938 -4.194 -17.987 1.00 91.56 252 GLN A C 1
ATOM 1932 O O . GLN A 1 252 ? -3.149 -3.543 -16.964 1.00 91.56 252 GLN A O 1
ATOM 1937 N N . ALA A 1 253 ? -3.878 -4.980 -18.521 1.00 90.38 253 ALA A N 1
ATOM 1938 C CA . ALA A 1 253 ? -5.218 -5.095 -17.946 1.00 90.38 253 ALA A CA 1
ATOM 1939 C C . ALA A 1 253 ? -5.186 -5.626 -16.503 1.00 90.38 253 ALA A C 1
ATOM 1941 O O . ALA A 1 253 ? -5.921 -5.120 -15.652 1.00 90.38 253 ALA A O 1
ATOM 1942 N N . TYR A 1 254 ? -4.299 -6.586 -16.215 1.00 90.81 254 TYR A N 1
ATOM 1943 C CA . TYR A 1 254 ? -4.137 -7.126 -14.866 1.00 90.81 254 TYR A CA 1
ATOM 1944 C C . TYR A 1 254 ? -3.537 -6.091 -13.928 1.00 90.81 254 TYR A C 1
ATOM 1946 O O . TYR A 1 254 ? -4.087 -5.880 -12.856 1.00 90.81 254 TYR A O 1
ATOM 1954 N N . PHE A 1 255 ? -2.504 -5.372 -14.360 1.00 91.38 255 PHE A N 1
ATOM 1955 C CA . PHE A 1 255 ? -1.916 -4.293 -13.572 1.00 91.38 255 PHE A CA 1
ATOM 1956 C C . PHE A 1 255 ? -2.944 -3.194 -13.241 1.00 91.38 255 PHE A C 1
ATOM 1958 O O . PHE A 1 255 ? -3.110 -2.795 -12.093 1.00 91.38 255 PHE A O 1
ATOM 1965 N N . ILE A 1 256 ? -3.725 -2.738 -14.223 1.00 93.62 256 ILE A N 1
ATOM 1966 C CA . ILE A 1 256 ? -4.765 -1.724 -13.992 1.00 93.62 256 ILE A CA 1
ATOM 1967 C C . ILE A 1 256 ? -5.829 -2.216 -12.999 1.00 93.62 256 ILE A C 1
ATOM 1969 O O . ILE A 1 256 ? -6.231 -1.466 -12.109 1.00 93.62 256 ILE A O 1
ATOM 1973 N N . GLY A 1 257 ? -6.304 -3.453 -13.156 1.00 93.62 257 GLY A N 1
ATOM 1974 C CA . GLY A 1 257 ? -7.388 -3.994 -12.336 1.00 93.62 257 GLY A CA 1
ATOM 1975 C C . GLY A 1 257 ? -6.950 -4.450 -10.943 1.00 93.62 257 GLY A C 1
ATOM 1976 O O . GLY A 1 257 ? -7.607 -4.128 -9.958 1.00 93.62 257 GLY A O 1
ATOM 1977 N N . LEU A 1 258 ? -5.854 -5.202 -10.858 1.00 92.75 258 LEU A N 1
ATOM 1978 C CA . LEU A 1 258 ? -5.390 -5.887 -9.647 1.00 92.75 258 LEU A CA 1
ATOM 1979 C C . LEU A 1 258 ? -4.334 -5.100 -8.864 1.00 92.75 258 LEU A C 1
ATOM 1981 O O . LEU A 1 258 ? -4.077 -5.432 -7.711 1.00 92.75 258 LEU A O 1
ATOM 1985 N N . ASP A 1 259 ? -3.763 -4.045 -9.444 1.00 90.75 259 ASP A N 1
ATOM 1986 C CA . ASP A 1 259 ? -2.880 -3.118 -8.735 1.00 90.75 259 ASP A CA 1
ATOM 1987 C C . ASP A 1 259 ? -3.611 -1.785 -8.498 1.00 90.75 259 ASP A C 1
ATOM 1989 O O . ASP A 1 259 ? -3.979 -1.458 -7.364 1.00 90.75 259 ASP A O 1
ATOM 1993 N N . GLY A 1 260 ? -3.917 -1.059 -9.578 1.00 92.81 260 GLY A N 1
ATOM 1994 C CA . GLY A 1 260 ? -4.476 0.296 -9.519 1.00 92.81 260 GLY A CA 1
ATOM 1995 C C . GLY A 1 260 ? -5.881 0.392 -8.940 1.00 92.81 260 GLY A C 1
ATOM 1996 O O . GLY A 1 260 ? -6.117 1.126 -7.978 1.00 92.81 260 GLY A O 1
ATOM 1997 N N . ALA A 1 261 ? -6.836 -0.340 -9.521 1.00 96.12 261 ALA A N 1
ATOM 1998 C CA . ALA A 1 261 ? -8.239 -0.243 -9.120 1.00 96.12 261 ALA A CA 1
ATOM 1999 C C . ALA A 1 261 ? -8.448 -0.687 -7.668 1.00 96.12 261 ALA A C 1
ATOM 2001 O O . ALA A 1 261 ? -9.194 -0.035 -6.936 1.00 96.12 261 ALA A O 1
ATOM 2002 N N . LEU A 1 262 ? -7.737 -1.727 -7.218 1.00 96.81 262 LEU A N 1
ATOM 2003 C CA . LEU A 1 262 ? -7.793 -2.166 -5.824 1.00 96.81 262 LEU A CA 1
ATOM 2004 C C . LEU A 1 262 ? -7.330 -1.064 -4.865 1.00 96.81 262 LEU A C 1
ATOM 2006 O O . LEU A 1 262 ? -7.995 -0.836 -3.856 1.00 96.81 262 LEU A O 1
ATOM 2010 N N . MET A 1 263 ? -6.243 -0.344 -5.170 1.00 96.56 263 MET A N 1
ATOM 2011 C CA . MET A 1 263 ? -5.752 0.715 -4.274 1.00 96.56 263 MET A CA 1
ATOM 2012 C C . MET A 1 263 ? -6.636 1.951 -4.296 1.00 96.56 263 MET A C 1
ATOM 2014 O O . MET A 1 263 ? -6.899 2.528 -3.240 1.00 96.56 263 MET A O 1
ATOM 2018 N N . ALA A 1 264 ? -7.179 2.305 -5.462 1.00 97.19 264 ALA A N 1
ATOM 2019 C CA . ALA A 1 264 ? -8.154 3.382 -5.578 1.00 97.19 264 ALA A CA 1
ATOM 2020 C C . ALA A 1 264 ? -9.411 3.097 -4.737 1.00 97.19 264 ALA A C 1
ATOM 2022 O O . ALA A 1 264 ? -9.902 3.985 -4.040 1.00 97.19 264 ALA A O 1
ATOM 2023 N N . ILE A 1 265 ? -9.901 1.851 -4.733 1.00 96.88 265 ILE A N 1
ATOM 2024 C CA . ILE A 1 265 ? -11.014 1.434 -3.867 1.00 96.88 265 ILE A CA 1
ATOM 2025 C C . ILE A 1 265 ? -10.580 1.439 -2.394 1.00 96.88 265 ILE A C 1
ATOM 2027 O O . ILE A 1 265 ? -11.307 1.964 -1.549 1.00 96.88 265 ILE A O 1
ATOM 2031 N N . ALA A 1 266 ? -9.398 0.900 -2.075 1.00 96.50 266 ALA A N 1
ATOM 2032 C CA . ALA A 1 266 ? -8.901 0.782 -0.704 1.00 96.50 266 ALA A CA 1
ATOM 2033 C C . ALA A 1 266 ? -8.814 2.132 0.021 1.00 96.50 266 ALA A C 1
ATOM 2035 O O . ALA A 1 266 ? -9.185 2.213 1.195 1.00 96.50 266 ALA A O 1
ATOM 2036 N N . VAL A 1 267 ? -8.353 3.180 -0.672 1.00 96.25 267 VAL A N 1
ATOM 2037 C CA . VAL A 1 267 ? -8.303 4.549 -0.138 1.00 96.25 267 VAL A CA 1
ATOM 2038 C C . VAL A 1 267 ? -9.641 5.278 -0.299 1.00 96.25 267 VAL A C 1
ATOM 2040 O O . VAL A 1 267 ? -10.094 5.946 0.629 1.00 96.25 267 VAL A O 1
ATOM 2043 N N . GLY A 1 268 ? -10.336 5.091 -1.427 1.00 95.44 268 GLY A N 1
ATOM 2044 C CA . GLY A 1 268 ? -11.596 5.773 -1.739 1.00 95.44 268 GLY A CA 1
ATOM 2045 C C . GLY A 1 268 ? -12.720 5.466 -0.749 1.00 95.44 268 GLY A C 1
ATOM 2046 O O . GLY A 1 268 ? -13.533 6.335 -0.431 1.00 95.44 268 GLY A O 1
ATOM 2047 N N . VAL A 1 269 ? -12.731 4.265 -0.167 1.00 95.31 269 VAL A N 1
ATOM 2048 C CA . VAL A 1 269 ? -13.662 3.899 0.912 1.00 95.31 269 VAL A CA 1
ATOM 2049 C C . VAL A 1 269 ? -13.548 4.844 2.114 1.00 95.31 269 VAL A C 1
ATOM 2051 O O . VAL A 1 269 ? -14.567 5.202 2.705 1.00 95.31 269 VAL A O 1
ATOM 2054 N N . PHE A 1 270 ? -12.344 5.313 2.448 1.00 92.44 270 PHE A N 1
ATOM 2055 C CA . PHE A 1 270 ? -12.122 6.245 3.557 1.00 92.44 270 PHE A CA 1
ATOM 2056 C C . PHE A 1 270 ? -12.388 7.711 3.201 1.00 92.44 270 PHE A C 1
ATOM 2058 O O . PHE A 1 270 ? -12.424 8.547 4.101 1.00 92.44 270 PHE A O 1
ATOM 2065 N N . VAL A 1 271 ? -12.639 8.027 1.928 1.00 90.25 271 VAL A N 1
ATOM 2066 C CA . VAL A 1 271 ? -13.191 9.331 1.527 1.00 90.25 271 VAL A CA 1
ATOM 2067 C C . VAL A 1 271 ? -14.672 9.418 1.911 1.00 90.25 271 VAL A C 1
ATOM 2069 O O . VAL A 1 271 ? -15.132 10.440 2.418 1.00 90.25 271 VAL A O 1
ATOM 2072 N N . GLY A 1 272 ? -15.429 8.331 1.721 1.00 85.56 272 GLY A N 1
ATOM 2073 C CA . GLY A 1 272 ? -16.840 8.258 2.121 1.00 85.56 272 GLY A CA 1
ATOM 2074 C C . GLY A 1 272 ? -17.046 7.934 3.605 1.00 85.56 272 GLY A C 1
ATOM 2075 O O . GLY A 1 272 ? -17.949 8.471 4.246 1.00 85.56 272 GLY A O 1
ATOM 2076 N N . LEU A 1 273 ? -16.204 7.059 4.161 1.00 87.12 273 LEU A N 1
ATOM 2077 C CA . LEU A 1 273 ? -16.291 6.550 5.532 1.00 87.12 273 LEU A CA 1
ATOM 2078 C C . LEU A 1 273 ? -15.116 7.039 6.383 1.00 87.12 273 LEU A C 1
ATOM 2080 O O . LEU A 1 273 ? -14.419 6.227 6.989 1.00 87.12 273 LEU A O 1
ATOM 2084 N N . ASP A 1 274 ? -14.889 8.356 6.419 1.00 84.38 274 ASP A N 1
ATOM 2085 C CA . ASP A 1 274 ? -13.732 8.948 7.102 1.00 84.38 274 ASP A CA 1
ATOM 2086 C C . ASP A 1 274 ? -13.639 8.496 8.573 1.00 84.38 274 ASP A C 1
ATOM 2088 O O . ASP A 1 274 ? -14.462 8.910 9.410 1.00 84.38 274 ASP A O 1
ATOM 2092 N N . PRO A 1 275 ? -12.623 7.677 8.918 1.00 78.88 275 PRO A N 1
ATOM 2093 C CA . PRO A 1 275 ? -12.449 7.183 10.272 1.00 78.88 275 PRO A CA 1
ATOM 2094 C C . PRO A 1 275 ? -12.225 8.317 11.269 1.00 78.88 275 PRO A C 1
ATOM 2096 O O . PRO A 1 275 ? -12.712 8.235 12.392 1.00 78.88 275 PRO A O 1
ATOM 2099 N N . ALA A 1 276 ? -11.549 9.400 10.875 1.00 77.38 276 ALA A N 1
ATOM 2100 C CA . ALA A 1 276 ? -11.265 10.522 11.762 1.00 77.38 276 ALA A CA 1
ATOM 2101 C C . ALA A 1 276 ? -12.548 11.272 12.151 1.00 77.38 276 ALA A C 1
ATOM 2103 O O . ALA A 1 276 ? -12.732 11.645 13.311 1.00 77.38 276 ALA A O 1
ATOM 2104 N N . VAL A 1 277 ? -13.481 11.445 11.210 1.00 79.44 277 VAL A N 1
ATOM 2105 C CA . VAL A 1 277 ? -14.788 12.062 11.493 1.00 79.44 277 VAL A CA 1
ATOM 2106 C C . VAL A 1 277 ? -15.659 11.135 12.333 1.00 79.44 277 VAL A C 1
ATOM 2108 O O . VAL A 1 277 ? -16.319 11.593 13.269 1.00 79.44 277 VAL A O 1
ATOM 2111 N N . LEU A 1 278 ? -15.695 9.845 11.992 1.00 78.81 278 LEU A N 1
ATOM 2112 C CA . LEU A 1 278 ? -16.557 8.862 12.649 1.00 78.81 278 LEU A CA 1
ATOM 2113 C C . LEU A 1 278 ? -16.098 8.574 14.086 1.00 78.81 278 LEU A C 1
ATOM 2115 O O . LEU A 1 278 ? -16.936 8.566 14.989 1.00 78.81 278 LEU A O 1
ATOM 2119 N N . ILE A 1 279 ? -14.789 8.446 14.319 1.00 70.44 279 ILE A N 1
ATOM 2120 C CA . ILE A 1 279 ? -14.201 8.273 15.657 1.00 70.44 279 ILE A CA 1
ATOM 2121 C C . ILE A 1 279 ? -14.293 9.578 16.459 1.00 70.44 279 ILE A C 1
ATOM 2123 O O . ILE A 1 279 ? -14.721 9.560 17.609 1.00 70.44 279 ILE A O 1
ATOM 2127 N N . GLY A 1 280 ? -14.042 10.743 15.849 1.00 67.31 280 GLY A N 1
ATOM 2128 C CA . GLY A 1 280 ? -14.204 12.035 16.532 1.00 67.31 280 GLY A CA 1
ATOM 2129 C C . GLY A 1 280 ? -15.657 12.373 16.914 1.00 67.31 280 GLY A C 1
ATOM 2130 O O . GLY A 1 280 ? -15.902 13.215 17.781 1.00 67.31 280 GLY A O 1
ATOM 2131 N N . LYS A 1 281 ? -16.659 11.749 16.277 1.00 60.03 281 LYS A N 1
ATOM 2132 C CA . LYS A 1 281 ? -18.064 11.786 16.732 1.00 60.03 281 LYS A CA 1
ATOM 2133 C C . LYS A 1 281 ? -18.297 10.857 17.928 1.00 60.03 281 LYS A C 1
ATOM 2135 O O . LYS A 1 281 ? -19.115 11.187 18.783 1.00 60.03 281 LYS A O 1
ATOM 2140 N N . LEU A 1 282 ? -17.576 9.739 17.995 1.00 54.88 282 LEU A N 1
ATOM 2141 C CA . LEU A 1 282 ? -17.615 8.792 19.107 1.00 54.88 282 LEU A CA 1
ATOM 2142 C C . LEU A 1 282 ? -17.079 9.437 20.397 1.00 54.88 282 LEU A C 1
ATOM 2144 O O . LEU A 1 282 ? -17.778 9.451 21.408 1.00 54.88 282 LEU A O 1
ATOM 2148 N N . GLU A 1 283 ? -15.905 10.075 20.331 1.00 57.34 283 GLU A N 1
ATOM 2149 C CA . GLU A 1 283 ? -15.280 10.765 21.473 1.00 57.34 283 GLU A CA 1
ATOM 2150 C C . GLU A 1 283 ? -16.157 11.916 22.006 1.00 57.34 283 GLU A C 1
ATOM 2152 O O . GLU A 1 283 ? -16.341 12.065 23.215 1.00 57.34 283 GLU A O 1
ATOM 2157 N N . ARG A 1 284 ? -16.784 12.698 21.114 1.00 54.56 284 ARG A N 1
ATOM 2158 C CA . ARG A 1 284 ? -17.699 13.791 21.502 1.00 54.56 284 ARG A CA 1
ATOM 2159 C C . ARG A 1 284 ? -19.026 13.301 22.092 1.00 54.56 284 ARG A C 1
ATOM 2161 O O . ARG A 1 284 ? -19.562 13.945 22.994 1.00 54.56 284 ARG A O 1
ATOM 2168 N N . GLY A 1 285 ? -19.546 12.168 21.617 1.00 44.38 285 GLY A N 1
ATOM 2169 C CA . GLY A 1 285 ? -20.740 11.532 22.183 1.00 44.38 285 GLY A CA 1
ATOM 2170 C C . GLY A 1 285 ? -20.504 10.961 23.585 1.00 44.38 285 GLY A C 1
ATOM 2171 O O . GLY A 1 285 ? -21.386 11.048 24.436 1.00 44.38 285 GLY A O 1
ATOM 2172 N N . LEU A 1 286 ? -19.299 10.447 23.855 1.00 46.16 286 LEU A N 1
ATOM 2173 C CA . LEU A 1 286 ? -18.891 9.987 25.188 1.00 46.16 286 LEU A CA 1
ATOM 2174 C C . LEU A 1 286 ? -18.611 11.155 26.149 1.00 46.16 286 LEU A C 1
ATOM 2176 O O . LEU A 1 286 ? -18.967 11.073 27.321 1.00 46.16 286 LEU A O 1
ATOM 2180 N N . GLY A 1 287 ? -18.066 12.272 25.652 1.00 40.16 287 GLY A N 1
ATOM 2181 C CA . GLY A 1 287 ? -17.838 13.495 26.437 1.00 40.16 287 GLY A CA 1
ATOM 2182 C C . GLY A 1 287 ? -19.107 14.238 26.878 1.00 40.16 287 GLY A C 1
ATOM 2183 O O . GLY A 1 287 ? -19.029 15.123 27.725 1.00 40.16 287 GLY A O 1
ATOM 2184 N N . SER A 1 288 ? -20.274 13.873 26.336 1.00 39.94 288 SER A N 1
ATOM 2185 C CA . SER A 1 288 ? -21.581 14.403 26.751 1.00 39.94 288 SER A CA 1
ATOM 2186 C C . SER A 1 288 ? -22.270 13.553 27.827 1.00 39.94 288 SER A C 1
ATOM 2188 O O . SER A 1 288 ? -23.355 13.913 28.280 1.00 39.94 288 SER A O 1
ATOM 2190 N N . ARG A 1 289 ? -21.661 12.441 28.275 1.00 41.47 289 ARG A N 1
ATOM 2191 C CA . ARG A 1 289 ? -22.119 11.755 29.490 1.00 41.47 289 ARG A CA 1
ATOM 2192 C C . ARG A 1 289 ? -21.682 12.582 30.707 1.00 41.47 289 ARG A C 1
ATOM 2194 O O . ARG A 1 289 ? -20.481 12.808 30.873 1.00 41.47 289 ARG A O 1
ATOM 2201 N N . PRO A 1 290 ? -22.609 13.059 31.557 1.00 38.97 290 PRO A N 1
ATOM 2202 C CA . PRO A 1 290 ? -22.241 13.847 32.725 1.00 38.97 290 PRO A CA 1
ATOM 2203 C C . PRO A 1 290 ? -21.318 13.019 33.628 1.00 38.97 290 PRO A C 1
ATOM 2205 O O . PRO A 1 290 ? -21.611 11.862 33.934 1.00 38.97 290 PRO A O 1
ATOM 2208 N N . LYS A 1 291 ? -20.206 13.621 34.074 1.00 41.19 291 LYS A N 1
ATOM 2209 C CA . LYS A 1 291 ? -19.153 12.993 34.904 1.00 41.19 291 LYS A CA 1
ATOM 2210 C C . LYS A 1 291 ? -19.661 12.271 36.166 1.00 41.19 291 LYS A C 1
ATOM 2212 O O . LYS A 1 291 ? -18.913 11.498 36.746 1.00 41.19 291 LYS A O 1
ATOM 2217 N N . GLY A 1 292 ? -20.910 12.488 36.583 1.00 40.91 292 GLY A N 1
ATOM 2218 C CA . GLY A 1 292 ? -21.536 11.801 37.716 1.00 40.91 292 GLY A CA 1
ATOM 2219 C C . GLY A 1 292 ? -22.147 10.425 37.412 1.00 40.91 292 GLY A C 1
ATOM 2220 O O . GLY A 1 292 ? -22.553 9.746 38.349 1.00 40.91 292 GLY A O 1
ATOM 2221 N N . GLN A 1 293 ? -22.240 10.001 36.145 1.00 41.59 293 GLN A N 1
ATOM 2222 C CA . GLN A 1 293 ? -22.909 8.742 35.784 1.00 41.59 293 GLN A CA 1
ATOM 2223 C C . GLN A 1 293 ? -21.947 7.543 35.752 1.00 41.59 293 GLN A C 1
ATOM 2225 O O . GLN A 1 293 ? -22.317 6.463 36.196 1.00 41.59 293 GLN A O 1
ATOM 2230 N N . HIS A 1 294 ? -20.687 7.750 35.347 1.00 40.03 294 HIS A N 1
ATOM 2231 C CA . HIS A 1 294 ? -19.663 6.696 35.372 1.00 40.03 294 HIS A CA 1
ATOM 2232 C C . HIS A 1 294 ? -19.327 6.259 36.806 1.00 40.03 294 HIS A C 1
ATOM 2234 O O . HIS A 1 294 ? -19.234 5.068 37.066 1.00 40.03 294 HIS A O 1
ATOM 2240 N N . SER A 1 295 ? -19.252 7.209 37.747 1.00 41.69 295 SER A N 1
ATOM 2241 C CA . SER A 1 295 ? -19.003 6.927 39.168 1.00 41.69 295 SER A CA 1
ATOM 2242 C C . SER A 1 295 ? -20.178 6.225 39.862 1.00 41.69 295 SER A C 1
ATOM 2244 O O . SER A 1 295 ? -19.964 5.470 40.807 1.00 41.69 295 SER A O 1
ATOM 2246 N N . ARG A 1 296 ? -21.418 6.466 39.405 1.00 42.34 296 ARG A N 1
ATOM 2247 C CA . ARG A 1 296 ? -22.617 5.773 39.906 1.00 42.34 296 ARG A CA 1
ATOM 2248 C C . ARG A 1 296 ? -22.715 4.348 39.369 1.00 42.34 296 ARG A C 1
ATOM 2250 O O . ARG A 1 296 ? -22.959 3.451 40.158 1.00 42.34 296 ARG A O 1
ATOM 2257 N N . GLU A 1 297 ? -22.440 4.125 38.083 1.00 48.25 297 GLU A N 1
ATOM 2258 C CA . GLU A 1 297 ? -22.451 2.777 37.489 1.00 48.25 297 GLU A CA 1
ATOM 2259 C C . GLU A 1 297 ? -21.342 1.876 38.063 1.00 48.25 297 GLU A C 1
ATOM 2261 O O . GLU A 1 297 ? -21.585 0.698 38.318 1.00 48.25 297 GLU A O 1
ATOM 2266 N N . THR A 1 298 ? -20.142 2.412 38.337 1.00 47.69 298 THR A N 1
ATOM 2267 C CA . THR A 1 298 ? -19.083 1.648 39.024 1.00 47.69 298 THR A CA 1
ATOM 2268 C C . THR A 1 298 ? -19.440 1.357 40.481 1.00 47.69 298 THR A C 1
ATOM 2270 O O . THR A 1 298 ? -19.249 0.233 40.931 1.00 47.69 298 THR A O 1
ATOM 2273 N N . SER A 1 299 ? -20.031 2.322 41.195 1.00 47.25 299 SER A N 1
ATOM 2274 C CA . SER A 1 299 ? -20.479 2.135 42.582 1.00 47.25 299 SER A CA 1
ATOM 2275 C C . SER A 1 299 ? -21.636 1.135 42.705 1.00 47.25 299 SER A C 1
ATOM 2277 O O . SER A 1 299 ? -21.637 0.329 43.631 1.00 47.25 299 SER A O 1
ATOM 2279 N N . GLU A 1 300 ? -22.606 1.156 41.787 1.00 51.06 300 GLU A N 1
ATOM 2280 C CA . GLU A 1 300 ? -23.727 0.206 41.765 1.00 51.06 300 GLU A CA 1
ATOM 2281 C C . GLU A 1 300 ? -23.271 -1.198 41.348 1.00 51.06 300 GLU A C 1
ATOM 2283 O O . GLU A 1 300 ? -23.749 -2.190 41.899 1.00 51.06 300 GLU A O 1
ATOM 2288 N N . SER A 1 301 ? -22.308 -1.301 40.425 1.00 47.09 301 SER A N 1
ATOM 2289 C CA . SER A 1 301 ? -21.713 -2.585 40.047 1.00 47.09 301 SER A CA 1
ATOM 2290 C C . SER A 1 301 ? -20.904 -3.199 41.193 1.00 47.09 301 SER A C 1
ATOM 2292 O O . SER A 1 301 ? -21.022 -4.398 41.431 1.00 47.09 301 SER A O 1
ATOM 2294 N N . GLU A 1 302 ? -20.106 -2.411 41.918 1.00 52.06 302 GLU A N 1
ATOM 2295 C CA . GLU A 1 302 ? -19.352 -2.888 43.088 1.00 52.06 302 GLU A CA 1
ATOM 2296 C C . GLU A 1 302 ? -20.284 -3.278 44.247 1.00 52.06 302 GLU A C 1
ATOM 2298 O O . GLU A 1 302 ? -20.076 -4.315 44.878 1.00 52.06 302 GLU A O 1
ATOM 2303 N N . ALA A 1 303 ? -21.361 -2.517 44.476 1.00 54.62 303 ALA A N 1
ATOM 2304 C CA . ALA A 1 303 ? -22.365 -2.837 45.491 1.00 54.62 303 ALA A CA 1
ATOM 2305 C C . ALA A 1 303 ? -23.147 -4.128 45.172 1.00 54.62 303 ALA A C 1
ATOM 2307 O O . ALA A 1 303 ? -23.372 -4.945 46.066 1.00 54.62 303 ALA A O 1
ATOM 2308 N N . ASN A 1 304 ? -23.510 -4.359 43.905 1.00 52.88 304 ASN A N 1
ATOM 2309 C CA . ASN A 1 304 ? -24.182 -5.597 43.488 1.00 52.88 304 ASN A CA 1
ATOM 2310 C C . ASN A 1 304 ? -23.271 -6.829 43.583 1.00 52.88 304 ASN A C 1
ATOM 2312 O O . ASN A 1 304 ? -23.740 -7.905 43.949 1.00 52.88 304 ASN A O 1
ATOM 2316 N N . ILE A 1 305 ? -21.973 -6.681 43.298 1.00 59.75 305 ILE A N 1
ATOM 2317 C CA . ILE A 1 305 ? -20.994 -7.769 43.452 1.00 59.75 305 ILE A CA 1
ATOM 2318 C C . ILE A 1 305 ? -20.775 -8.096 44.938 1.00 59.75 305 ILE A C 1
ATOM 2320 O O . ILE A 1 305 ? -20.625 -9.264 45.292 1.00 59.75 305 ILE A O 1
ATOM 2324 N N . ALA A 1 306 ? -20.797 -7.094 45.821 1.00 59.28 306 ALA A N 1
ATOM 2325 C CA . ALA A 1 306 ? -20.684 -7.311 47.262 1.00 59.28 306 ALA A CA 1
ATOM 2326 C C . ALA A 1 306 ? -21.911 -8.033 47.855 1.00 59.28 306 ALA A C 1
ATOM 2328 O O . ALA A 1 306 ? -21.740 -8.893 48.713 1.00 59.28 306 ALA A O 1
ATOM 2329 N N . MET A 1 307 ? -23.130 -7.747 47.376 1.00 60.12 307 MET A N 1
ATOM 2330 C CA . MET A 1 307 ? -24.350 -8.430 47.844 1.00 60.12 307 MET A CA 1
ATOM 2331 C C . MET A 1 307 ? -24.504 -9.873 47.347 1.00 60.12 307 MET A C 1
ATOM 2333 O O . MET A 1 307 ? -25.237 -10.636 47.963 1.00 60.12 307 MET A O 1
ATOM 2337 N N . GLN A 1 308 ? -23.850 -10.265 46.250 1.00 57.47 308 GLN A N 1
ATOM 2338 C CA . GLN A 1 308 ? -23.907 -11.644 45.738 1.00 57.47 308 GLN A C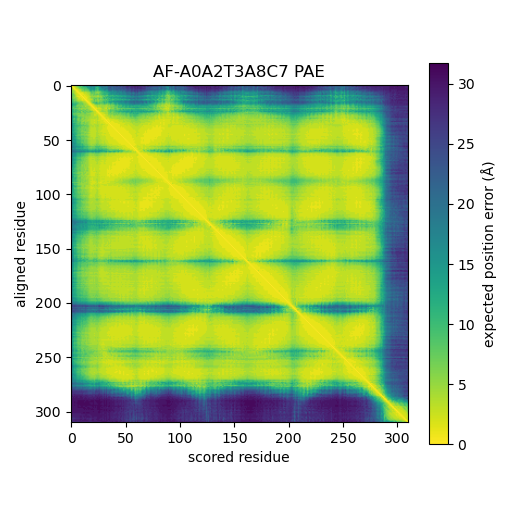A 1
ATOM 2339 C C . GLN A 1 308 ? -22.906 -12.600 46.409 1.00 57.47 308 GLN A C 1
ATOM 2341 O O . GLN A 1 308 ? -22.971 -13.802 46.166 1.00 57.47 308 GLN A O 1
ATOM 2346 N N . ASN A 1 309 ? -21.993 -12.077 47.233 1.00 49.38 309 ASN A N 1
ATOM 2347 C CA . ASN A 1 309 ? -20.934 -12.838 47.907 1.00 49.38 309 ASN A CA 1
ATOM 2348 C C . ASN A 1 309 ? -21.150 -12.972 49.433 1.00 49.38 309 ASN A C 1
ATOM 2350 O O . ASN A 1 309 ? -20.199 -13.287 50.151 1.00 49.38 309 ASN A O 1
ATOM 2354 N N . VAL A 1 310 ? -22.376 -12.732 49.919 1.00 50.09 310 VAL A N 1
ATOM 2355 C CA . VAL A 1 310 ? -22.848 -13.004 51.294 1.00 50.09 310 VAL A CA 1
ATOM 2356 C C . VAL A 1 310 ? -23.952 -14.049 51.221 1.00 50.09 310 VAL A C 1
ATOM 2358 O O . VAL A 1 310 ? -23.911 -14.994 52.038 1.00 50.09 310 VAL A O 1
#

Foldseek 3Di:
DVVVVVLVVVVVVLVPDLADADDPSDQFLLSDQFDLVLLVVLLVLLVVLLVLLVVCCVVLVDPLSVLLNLLSVLSNQLSVLSNVCNRGRNNVVSVLSNVLSLLLSVLSLVLSLLLLVLLVCVQLDVQLFPDHSVCSNVVLNVLLVVLSVQLVQLSVQLVPCVPVVVSNVSSLVSNLVSLVSNLVSLVVVVVRLVSSCCQCVPPPRPSVVVQDPLNVLSNVLSVLLSVLSNQLSVLVSVVSVCPSPRPQSNDVVNCSVNRRVSNSSSSVSCSVSVSSVSVVVVVVVVVPPPPVPVVVVVVVVVVVVVVVVD

Solvent-accessible surface area (backbone atoms only — not comparable to full-atom values): 15699 Å² total; per-residue (Å²): 112,72,71,56,56,55,49,52,54,50,51,51,50,54,73,72,40,81,63,43,70,90,54,96,89,57,82,30,84,49,66,53,75,49,58,48,68,59,18,54,53,49,28,51,55,24,45,53,48,18,54,52,24,45,52,46,20,71,75,66,68,32,68,50,30,46,27,42,17,54,15,22,48,28,39,24,52,12,28,46,25,41,31,49,23,38,61,18,38,68,30,60,68,32,53,50,45,18,57,54,26,53,65,52,17,58,54,30,44,50,47,26,49,31,49,50,51,19,51,53,33,62,77,66,30,68,86,33,41,97,65,50,45,66,48,45,40,53,54,54,48,50,50,44,52,53,20,50,52,40,25,50,54,8,48,52,40,30,68,71,27,78,86,42,62,68,48,25,50,51,12,39,51,40,22,32,50,13,46,48,50,38,43,52,53,51,49,53,50,50,54,51,52,52,49,27,49,52,45,36,66,35,91,85,30,83,50,48,84,70,63,46,74,55,54,52,49,38,51,52,41,49,51,54,23,49,52,29,52,50,53,25,45,52,49,53,33,54,31,48,65,56,33,86,85,17,72,55,57,45,33,62,68,52,46,48,52,47,48,49,48,26,49,52,49,33,55,48,43,45,71,78,45,37,55,64,61,46,49,55,48,50,55,54,59,58,68,68,54,62,84,69,51,65,60,46,55,52,51,53,51,54,52,53,55,56,66,75,75,114

pLDDT: mean 85.28, std 14.71, range [38.97, 98.38]

Secondary structure (DSSP, 8-state):
-HHHHHHHHHHHHHHH-SS----TTS--TTSSPPPHHHHHHHHHHHHHHHHHHHHHHHHH--HHHHHHHHHHHHHHHHHHHHHHHTT-TT-HHHHHHHHHHHHHHHHHHHHHHHHHHHHHHHHH-GGG-SS-HHHHHHHHHHHHHHHHHHHHHHHHHHHHTTT-HHHHHHHHHHHHHHHHHHHHHHHHHHHHHHHHHHHHH-TT-GGGGG--HHHHHHHHHHHHHHHHHHHHHHHHHHHHHT-TTSHHHH-HHHIIIIIIIHHHHHHHHHHHS-HHHHHHHHHHHHTTS-THHHHHHHHHHHHHHHHTT-

Organism: NCBI:txid2025994

Sequence (310 aa):
MAQNASTEAQIEAIQSATCYAYTPLLDPSYGYVPSLAAGIVFCILFAISLFYHTFQSVRLRATISILLALGALTELVGWAARTYSAKCPYNANSFLAQEVTLIIAPVFFSAALYVLLGRLIIDLGRASSILSAKWYTIIFCTCDVISLIIQAIGGAKASMAGFDLDQQRLGTHIMVAGIAFQLGTMTLFGLCVLDFFRRVLARSSPLRGSVTKAMRLVLVGMVVSFIMIYIRSIYRTIELAQGWSGYLITHQAYFIGLDGALMAIAVGVFVGLDPAVLIGKLERGLGSRPKGQHSRETSESEANIAMQNV

Nearest PDB structures (foldseek):
  8zfj-assembly1_R  TM=3.602E-01  e=6.629E-02  Escherichia coli
  2efl-assembly1_A-2  TM=2.101E-01  e=9.096E-01  Homo sapiens
  7zk6-assembly1_A  TM=1.367E-01  e=2.661E+00  Mus musculus
  9cpb-assembly1_6T  TM=1.913E-01  e=7.782E+00  Bos taurus

Mean predicted aligned error: 8.83 Å

InterPro domains:
  IPR007568 RTA-like protein [PF04479] (69-280)
  IPR007568 RTA-like protein [PTHR31465] (28-302)

Radius of gyration: 24.6 Å; Cα contacts (8 Å, |Δi|>4): 367; chains: 1; bounding box: 50×34×96 Å